Protein AF-A0AAQ4EGM7-F1 (afdb_monomer)

InterPro domains:
  IPR000157 Toll/interleukin-1 receptor homology (TIR) domain [PS50104] (236-299)
  IPR001611 Leucine-rich repeat [PF13855] (41-100)
  IPR032675 Leucine-rich repeat domain superfamily [G3DSA:3.80.10.10] (1-236)
  IPR035897 Toll/interleukin-1 receptor homology (TIR) domain superfamily [G3DSA:3.40.50.10140] (237-299)
  IPR035897 Toll/interleukin-1 receptor homology (TIR) domain superfamily [SSF52200] (229-299)

Solvent-accessible surface area (backbone atoms only — not comparable to full-atom values): 15197 Å² total; per-residue (Å²): 101,62,68,46,83,49,45,77,54,75,77,75,39,67,88,51,36,78,43,39,69,47,48,43,25,41,28,46,34,43,65,64,79,63,39,48,54,47,27,39,48,22,29,34,41,33,46,23,39,25,45,31,40,60,42,53,57,49,41,37,43,47,19,47,53,22,31,35,43,34,40,34,43,24,48,29,41,46,48,28,54,41,21,39,57,30,23,41,52,22,28,37,45,32,46,24,40,26,47,26,45,46,60,58,54,23,53,44,38,27,40,48,22,31,37,40,31,47,23,40,24,47,27,42,52,62,47,74,40,26,32,39,46,18,42,53,24,28,35,42,32,45,26,38,24,45,25,47,54,55,66,44,20,33,75,25,21,66,46,36,73,44,78,39,59,56,64,42,56,58,82,70,88,56,78,86,38,49,33,66,65,65,69,53,67,82,84,76,45,72,66,58,53,51,51,51,50,53,51,52,50,52,50,48,54,51,49,50,52,50,49,54,54,53,32,59,76,65,60,61,57,77,88,67,67,81,71,51,75,66,72,76,39,66,84,38,81,21,53,30,20,52,45,68,48,85,86,48,45,64,55,39,64,72,50,50,49,57,52,37,52,75,71,68,49,44,70,44,40,72,80,83,68,61,63,89,94,63,58,69,69,57,55,51,51,52,45,51,69,33,17,64,38,78,47,77,54,84,132

Secondary structure (DSSP, 8-state):
-TTS-----TTTTTT-TT-SEEE--SS-----TTTTTT-TT--EEE--SS---EE-TTTTTT-TT--EEE--SS---EE-TTTTTT-TT--EEE--SS--S--TTGGGG-TT--EEE--SS------TTTTTT-TT--EEE--SS--S--TTTTTT-TT--EEE-TTS------GGGS-HHHH------HHHHHHHHHHHHHHHHHHHHHHHHHHHHTTTTTTTTSS-HHHHSTT-SEEEEEEE-TTTHHHIIIIIHHHHHHTT--EEETTTS--TTS-HHHHHHHHHHTEEEEEEE--

Structure (mmCIF, N/CA/C/O backbone):
data_AF-A0AAQ4EGM7-F1
#
_entry.id   AF-A0AAQ4EGM7-F1
#
loop_
_atom_site.group_PDB
_atom_site.id
_atom_site.type_symbol
_atom_site.label_atom_id
_atom_site.label_alt_id
_atom_site.label_comp_id
_atom_site.label_asym_id
_atom_site.label_entity_id
_atom_site.label_seq_id
_atom_site.pdbx_PDB_ins_code
_atom_site.Cartn_x
_atom_site.Cartn_y
_atom_site.Cartn_z
_atom_site.occupancy
_atom_site.B_iso_or_equiv
_atom_site.auth_seq_id
_atom_site.auth_comp_id
_atom_site.auth_asym_id
_atom_site.auth_atom_id
_atom_site.pdbx_PDB_model_num
ATOM 1 N N . MET A 1 1 ? -9.861 -17.197 16.805 1.00 80.38 1 MET A N 1
ATOM 2 C CA . MET A 1 1 ? -11.334 -17.219 16.923 1.00 80.38 1 MET A CA 1
ATOM 3 C C . MET A 1 1 ? -11.971 -16.872 15.569 1.00 80.38 1 MET A C 1
ATOM 5 O O . MET A 1 1 ? -12.789 -15.965 15.479 1.00 80.38 1 MET A O 1
ATOM 9 N N . LYS A 1 2 ? -11.569 -17.555 14.488 1.00 82.00 2 LYS A N 1
ATOM 10 C CA . LYS A 1 2 ? -12.056 -17.275 13.126 1.00 82.00 2 LYS A CA 1
ATOM 11 C C . LYS A 1 2 ? -13.370 -18.025 12.891 1.00 82.00 2 LYS A C 1
ATOM 13 O O . LYS A 1 2 ? -13.432 -19.189 13.273 1.00 82.00 2 LYS A O 1
ATOM 18 N N . GLY A 1 3 ? -14.342 -17.411 12.218 1.00 76.69 3 GLY A N 1
ATOM 19 C CA . GLY A 1 3 ? -15.570 -18.104 11.808 1.00 76.69 3 GLY A CA 1
ATOM 20 C C . GLY A 1 3 ? -16.590 -18.299 12.930 1.00 76.69 3 GLY A C 1
ATOM 21 O O . GLY A 1 3 ? -17.317 -19.286 12.909 1.00 76.69 3 GLY A O 1
ATOM 22 N N . ASN A 1 4 ? -16.622 -17.398 13.916 1.00 81.50 4 ASN A N 1
ATOM 23 C CA . ASN A 1 4 ? -17.602 -17.435 15.004 1.00 81.50 4 ASN A CA 1
ATOM 24 C C . ASN A 1 4 ? -18.677 -16.344 14.797 1.00 81.50 4 ASN A C 1
ATOM 26 O O . ASN A 1 4 ? -18.693 -15.641 13.791 1.00 81.50 4 ASN A O 1
ATOM 30 N N . GLN A 1 5 ? -19.604 -16.195 15.745 1.00 86.19 5 GLN A N 1
ATOM 31 C CA . GLN A 1 5 ? -20.633 -15.142 15.724 1.00 86.19 5 GLN A CA 1
ATOM 32 C C . GLN A 1 5 ? -20.328 -14.011 16.719 1.00 86.19 5 GLN A C 1
ATOM 34 O O . GLN A 1 5 ? -21.244 -13.430 17.295 1.00 86.19 5 GLN A O 1
ATOM 39 N N . MET A 1 6 ? -19.046 -13.717 16.966 1.00 81.12 6 MET A N 1
ATOM 40 C CA . MET A 1 6 ? -18.665 -12.711 17.964 1.00 81.12 6 MET A CA 1
ATOM 41 C C . MET A 1 6 ? -19.068 -11.312 17.501 1.00 81.12 6 MET A C 1
ATOM 43 O O . MET A 1 6 ? -18.724 -10.918 1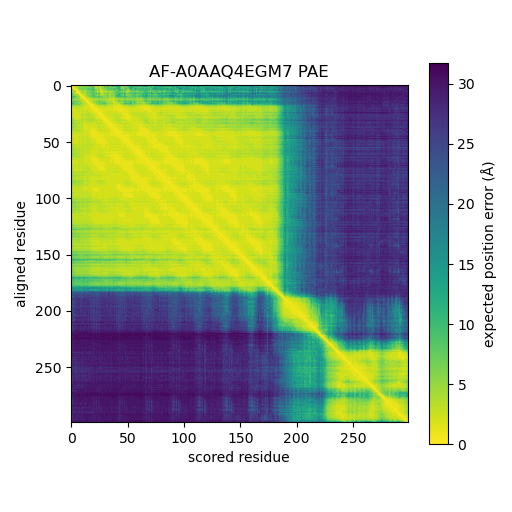6.387 1.00 81.12 6 MET A O 1
ATOM 47 N N . THR A 1 7 ? -19.769 -10.577 18.362 1.00 82.00 7 THR A N 1
ATOM 48 C CA . THR A 1 7 ? -20.232 -9.202 18.117 1.00 82.00 7 THR A CA 1
ATOM 49 C C . THR A 1 7 ? -19.441 -8.169 18.911 1.00 82.00 7 THR A C 1
ATOM 51 O O . THR A 1 7 ? -18.997 -7.178 18.341 1.00 82.00 7 THR A O 1
ATOM 54 N N . SER A 1 8 ? -19.211 -8.421 20.203 1.00 79.56 8 SER A N 1
ATOM 55 C CA . SER A 1 8 ? -18.395 -7.569 21.073 1.00 79.56 8 SER A CA 1
ATOM 56 C C . SER A 1 8 ? -17.100 -8.268 21.471 1.00 79.56 8 SER A C 1
ATOM 58 O O . SER A 1 8 ? -17.088 -9.470 21.745 1.00 79.56 8 SER A O 1
ATOM 60 N N . LEU A 1 9 ? -16.009 -7.502 21.485 1.00 82.25 9 LEU A N 1
ATOM 61 C CA . LEU A 1 9 ? -14.679 -7.953 21.894 1.00 82.25 9 LEU A CA 1
ATOM 62 C C . LEU A 1 9 ? -14.157 -7.235 23.147 1.00 82.25 9 LEU A C 1
ATOM 64 O O . LEU A 1 9 ? -13.038 -7.505 23.584 1.00 82.25 9 LEU A O 1
ATOM 68 N N . THR A 1 10 ? -14.947 -6.318 23.705 1.00 76.38 10 THR A N 1
ATOM 69 C CA . THR A 1 10 ? -14.562 -5.444 24.814 1.00 76.38 10 THR A CA 1
ATOM 70 C C . THR A 1 10 ? -14.089 -6.266 26.014 1.00 76.38 10 THR A C 1
ATOM 72 O O . THR A 1 10 ? -14.712 -7.262 26.376 1.00 76.38 10 THR A O 1
ATOM 75 N N . GLU A 1 11 ? -12.962 -5.868 26.611 1.00 76.94 11 GLU A N 1
ATOM 76 C CA . GLU A 1 11 ? -12.351 -6.475 27.809 1.00 76.94 11 GLU A CA 1
ATOM 77 C C . GLU A 1 11 ? -11.864 -7.933 27.698 1.00 76.94 11 GLU A C 1
ATOM 79 O O . GLU A 1 11 ? -11.185 -8.420 28.603 1.00 76.94 11 GLU A O 1
ATOM 84 N N . MET A 1 12 ? -12.104 -8.635 26.584 1.00 81.19 12 MET A N 1
ATOM 85 C CA . MET A 1 12 ? -11.695 -10.043 26.442 1.00 81.19 12 MET A CA 1
ATOM 86 C C . MET A 1 12 ? -10.178 -10.257 26.515 1.00 81.19 12 MET A C 1
ATOM 88 O O . MET A 1 12 ? -9.714 -11.356 26.820 1.00 81.19 12 MET A O 1
ATOM 92 N N . PHE A 1 13 ? -9.396 -9.224 26.201 1.00 87.00 13 PHE A N 1
ATOM 93 C CA . PHE A 1 13 ? -7.960 -9.346 25.974 1.00 87.00 13 PHE A CA 1
ATOM 94 C C . PHE A 1 13 ? -7.085 -8.778 27.099 1.00 87.00 13 PHE A C 1
ATOM 96 O O . PHE A 1 13 ? -5.858 -8.833 26.997 1.00 87.00 13 PHE A O 1
ATOM 103 N N . ARG A 1 14 ? -7.691 -8.308 28.200 1.00 84.06 14 ARG A N 1
ATOM 104 C CA . ARG A 1 14 ? -6.991 -7.638 29.312 1.00 84.06 14 ARG A CA 1
ATOM 105 C C . ARG A 1 14 ? -5.847 -8.468 29.913 1.00 84.06 14 ARG A C 1
ATOM 107 O O . ARG A 1 14 ? -4.810 -7.918 30.266 1.00 84.06 14 ARG A O 1
ATOM 114 N N . ASN A 1 15 ? -5.999 -9.794 29.968 1.00 83.81 15 ASN A N 1
ATOM 115 C CA . ASN A 1 15 ? -5.054 -10.692 30.649 1.00 83.81 15 ASN A CA 1
ATOM 116 C C . ASN A 1 15 ? -4.168 -11.528 29.706 1.00 83.81 15 ASN A C 1
ATOM 118 O O . ASN A 1 15 ? -3.491 -12.448 30.159 1.00 83.81 15 ASN A O 1
ATOM 122 N N . ILE A 1 16 ? -4.156 -11.243 28.399 1.00 86.19 16 ILE A N 1
ATOM 123 C CA . ILE A 1 16 ? -3.434 -12.052 27.395 1.00 86.19 16 ILE A CA 1
ATOM 124 C C . ILE A 1 16 ? -2.439 -11.225 26.570 1.00 86.19 16 ILE A C 1
ATOM 126 O O . ILE A 1 16 ? -2.325 -11.365 25.354 1.00 86.19 16 ILE A O 1
ATOM 130 N N . ALA A 1 17 ? -1.654 -10.399 27.263 1.00 86.06 17 ALA A N 1
ATOM 131 C CA . ALA A 1 17 ? -0.701 -9.452 26.674 1.00 86.06 17 ALA A CA 1
ATOM 132 C C . ALA A 1 17 ? 0.402 -10.079 25.791 1.00 86.06 17 ALA A C 1
ATOM 134 O O . ALA A 1 17 ? 1.035 -9.376 25.007 1.00 86.06 17 ALA A O 1
ATOM 135 N N . GLN A 1 18 ? 0.640 -11.392 25.902 1.00 91.50 18 GLN A N 1
ATOM 136 C CA . GLN A 1 18 ? 1.702 -12.111 25.181 1.00 91.50 18 GLN A CA 1
ATOM 137 C C . GLN A 1 18 ? 1.287 -12.607 23.785 1.00 91.50 18 GLN A C 1
ATOM 139 O O . GLN A 1 18 ? 2.099 -13.203 23.072 1.00 91.50 18 GLN A O 1
ATOM 144 N N . ILE A 1 19 ? 0.026 -12.411 23.383 1.00 94.50 19 ILE A N 1
ATOM 145 C CA . ILE A 1 19 ? -0.445 -12.863 22.072 1.00 94.50 19 ILE A CA 1
ATOM 146 C C . ILE A 1 19 ? 0.263 -12.093 20.959 1.00 94.50 19 ILE A C 1
ATOM 148 O O . ILE A 1 19 ? 0.190 -10.871 20.882 1.00 94.50 19 ILE A O 1
ATOM 152 N N . LYS A 1 20 ? 0.882 -12.848 20.047 1.00 97.00 20 LYS A N 1
ATOM 153 C CA . LYS A 1 20 ? 1.560 -12.315 18.857 1.00 97.00 20 LYS A CA 1
ATOM 154 C C . LYS A 1 20 ? 0.689 -12.330 17.609 1.00 97.00 20 LYS A C 1
ATOM 156 O O . LYS A 1 20 ? 0.872 -11.495 16.730 1.00 97.00 20 LYS A O 1
ATOM 161 N N . GLU A 1 21 ? -0.262 -13.253 17.517 1.00 97.56 21 GLU A N 1
ATOM 162 C CA . GLU A 1 21 ? -1.183 -13.334 16.385 1.00 97.56 21 GLU A CA 1
ATOM 163 C C . GLU A 1 21 ? -2.621 -13.497 16.865 1.00 97.56 21 GLU A C 1
ATOM 165 O O . GLU A 1 21 ? -2.940 -14.445 17.584 1.00 97.56 21 GLU A O 1
ATOM 170 N N . LEU A 1 22 ? -3.505 -12.613 16.408 1.00 95.81 22 LEU A N 1
ATOM 171 C CA . LEU A 1 22 ? -4.924 -12.649 16.724 1.00 95.81 22 LEU A CA 1
ATOM 172 C C . LEU A 1 22 ? -5.754 -12.719 15.439 1.00 95.81 22 LEU A C 1
ATOM 174 O O . LEU A 1 22 ? -5.759 -11.806 14.613 1.00 95.81 22 LEU A O 1
ATOM 178 N N . LYS A 1 23 ? -6.463 -13.839 15.272 1.00 95.94 23 LYS A N 1
ATOM 179 C CA . LYS A 1 23 ? -7.314 -14.120 14.107 1.00 95.94 23 LYS A CA 1
ATOM 180 C C . LYS A 1 23 ? -8.785 -14.049 14.507 1.00 95.94 23 LYS A C 1
ATOM 182 O O . LYS A 1 23 ? -9.282 -14.961 15.181 1.00 95.94 23 LYS A O 1
ATOM 187 N N . LEU A 1 24 ? -9.458 -12.988 14.070 1.00 95.19 24 LEU A N 1
ATOM 188 C CA . LEU A 1 24 ? -10.865 -12.657 14.338 1.00 95.19 24 LEU A CA 1
ATOM 189 C C . LEU A 1 24 ? -11.699 -12.576 13.052 1.00 95.19 24 LEU A C 1
ATOM 191 O O . LEU A 1 24 ? -12.828 -12.091 13.067 1.00 95.19 24 LEU A O 1
ATOM 195 N N . SER A 1 25 ? -11.161 -13.050 11.929 1.00 96.00 25 SER A N 1
ATOM 196 C CA . SER A 1 25 ? -11.855 -12.975 10.645 1.00 96.00 25 SER A CA 1
ATOM 197 C C . SER A 1 25 ? -13.158 -13.777 10.621 1.00 96.00 25 SER A C 1
ATOM 199 O O . SER A 1 25 ? -13.273 -14.783 11.328 1.00 96.00 25 SER A O 1
ATOM 201 N N . SER A 1 26 ? -14.099 -13.372 9.769 1.00 96.06 26 SER A N 1
ATOM 202 C CA . SER A 1 26 ? -15.392 -14.045 9.594 1.00 96.06 26 SER A CA 1
ATOM 203 C C . SER A 1 26 ? -16.186 -14.097 10.907 1.00 96.06 26 SER A C 1
ATOM 205 O O . SER A 1 26 ? -16.542 -15.172 11.383 1.00 96.06 26 SER A O 1
ATOM 207 N N . ASN A 1 27 ? -16.385 -12.934 11.527 1.00 94.38 27 ASN A N 1
ATOM 208 C CA . ASN A 1 27 ? -17.214 -12.746 12.721 1.00 94.38 27 ASN A CA 1
ATOM 209 C C . ASN A 1 27 ? -18.263 -11.650 12.454 1.00 94.38 27 ASN A C 1
ATOM 211 O O . ASN A 1 27 ? -18.558 -11.328 11.305 1.00 94.38 27 ASN A O 1
ATOM 215 N N . ARG A 1 28 ? -18.878 -11.102 13.506 1.00 95.19 28 ARG A N 1
ATOM 216 C CA . ARG A 1 28 ? -19.861 -10.013 13.432 1.00 95.19 28 ARG A CA 1
ATOM 217 C C . ARG A 1 28 ? -19.404 -8.796 14.239 1.00 95.19 28 ARG A C 1
ATOM 219 O O . ARG A 1 28 ? -20.232 -8.094 14.810 1.00 95.19 28 ARG A O 1
ATOM 226 N N . VAL A 1 29 ? -18.092 -8.577 14.318 1.00 94.75 29 VAL A N 1
ATOM 227 C CA . VAL A 1 29 ? -17.502 -7.472 15.082 1.00 94.75 29 VAL A CA 1
ATOM 228 C C . VAL A 1 29 ? -17.875 -6.161 14.404 1.00 94.75 29 VAL A C 1
ATOM 230 O O . VAL A 1 29 ? -17.554 -5.971 13.232 1.00 94.75 29 VAL A O 1
ATOM 233 N N . THR A 1 30 ? -18.549 -5.276 15.132 1.00 93.44 30 THR A N 1
ATOM 234 C CA . THR A 1 30 ? -18.965 -3.950 14.642 1.00 93.44 30 THR A CA 1
ATOM 235 C C . THR A 1 30 ? -18.068 -2.832 15.157 1.00 93.44 30 THR A C 1
ATOM 237 O O . THR A 1 30 ? -17.831 -1.862 14.445 1.00 93.44 30 THR A O 1
ATOM 240 N N . ASP A 1 31 ? -17.549 -2.981 16.375 1.00 91.00 31 ASP A N 1
ATOM 241 C CA . ASP A 1 31 ? -16.703 -1.995 17.041 1.00 91.00 31 ASP A CA 1
ATOM 242 C C . ASP A 1 31 ? -15.418 -2.660 17.543 1.00 91.00 31 ASP A C 1
ATOM 244 O O . ASP A 1 31 ? -15.437 -3.737 18.146 1.00 91.00 31 ASP A O 1
ATOM 248 N N . ASN A 1 32 ? -14.290 -2.025 17.247 1.00 91.31 32 ASN A N 1
ATOM 249 C CA . ASN A 1 32 ? -12.961 -2.449 17.662 1.00 91.31 32 ASN A CA 1
ATOM 250 C C . ASN A 1 32 ? -12.238 -1.394 18.517 1.00 91.31 32 ASN A C 1
ATOM 252 O O . ASN A 1 32 ? -11.044 -1.554 18.779 1.00 91.31 32 ASN A O 1
ATOM 256 N N . THR A 1 33 ? -12.956 -0.355 18.950 1.00 92.75 33 THR A N 1
ATOM 257 C CA . THR A 1 33 ? -12.431 0.765 19.733 1.00 92.75 33 THR A CA 1
ATOM 258 C C . THR A 1 33 ? -11.852 0.271 21.053 1.00 92.75 33 THR A C 1
ATOM 260 O O . THR A 1 33 ? -12.546 -0.364 21.846 1.00 92.75 33 THR A O 1
ATOM 263 N N . GLY A 1 34 ? -10.561 0.524 21.281 1.00 90.06 34 GLY A N 1
ATOM 264 C CA . GLY A 1 34 ? -9.866 0.174 22.531 1.00 90.06 34 GLY A CA 1
ATOM 265 C C . GLY A 1 34 ? -9.711 -1.331 22.796 1.00 90.06 34 GLY A C 1
ATOM 266 O O . GLY A 1 34 ? -9.088 -1.729 23.773 1.00 90.06 34 GLY A O 1
ATOM 267 N N . VAL A 1 35 ? -10.216 -2.199 21.914 1.00 91.31 35 VAL A N 1
ATOM 268 C CA . VAL A 1 35 ? -10.244 -3.655 22.131 1.00 91.31 35 VAL A CA 1
ATOM 269 C C . VAL A 1 35 ? -8.837 -4.245 22.277 1.00 91.31 35 VAL A C 1
ATOM 271 O O . VAL A 1 35 ? -8.639 -5.216 23.006 1.00 91.31 35 VAL A O 1
ATOM 274 N N . PHE A 1 36 ? -7.849 -3.677 21.585 1.00 93.44 36 PHE A N 1
ATOM 275 C CA . PHE A 1 36 ? -6.503 -4.248 21.481 1.00 93.44 36 PHE A CA 1
ATOM 276 C C . PHE A 1 36 ? -5.449 -3.535 22.337 1.00 93.44 36 PHE A C 1
ATOM 278 O O . PHE A 1 36 ? -4.269 -3.866 22.214 1.00 93.44 36 PHE A O 1
ATOM 285 N N . GLU A 1 37 ? -5.840 -2.609 23.221 1.00 93.56 37 GLU A N 1
ATOM 286 C CA . GLU A 1 37 ? -4.907 -1.772 23.999 1.00 93.56 37 GLU A CA 1
ATOM 287 C C . GLU A 1 37 ? -3.943 -2.583 24.888 1.00 93.56 37 GLU A C 1
ATOM 289 O O . GLU A 1 37 ? -2.788 -2.211 25.091 1.00 93.56 37 GLU A O 1
ATOM 294 N N . TYR A 1 38 ? -4.380 -3.752 25.362 1.00 93.00 38 TYR A N 1
ATOM 295 C CA . TYR A 1 38 ? -3.573 -4.631 26.213 1.00 93.00 38 TYR A CA 1
ATOM 296 C C . TYR A 1 38 ? -2.630 -5.559 25.427 1.00 93.00 38 TYR A C 1
ATOM 298 O O . TYR A 1 38 ? -1.746 -6.189 26.012 1.00 93.00 38 TYR A O 1
ATOM 306 N N . LEU A 1 39 ? -2.782 -5.664 24.102 1.00 94.88 39 LEU A N 1
ATOM 307 C CA . LEU A 1 39 ? -2.049 -6.617 23.261 1.00 94.88 39 LEU A CA 1
ATOM 308 C C . LEU A 1 39 ? -0.745 -6.018 22.711 1.00 94.88 39 LEU A C 1
ATOM 310 O O . LEU A 1 39 ? -0.566 -5.865 21.501 1.00 94.88 39 LEU A O 1
ATOM 314 N N . LYS A 1 40 ? 0.187 -5.674 23.603 1.00 94.69 40 LYS A N 1
ATOM 315 C CA . LYS A 1 40 ? 1.428 -4.958 23.244 1.00 94.69 40 LYS A CA 1
ATOM 316 C C . LYS A 1 40 ? 2.389 -5.776 22.374 1.00 94.69 40 LYS A C 1
ATOM 318 O O . LYS A 1 40 ? 3.056 -5.216 21.513 1.00 94.69 40 LYS A O 1
ATOM 323 N N . ALA A 1 41 ? 2.407 -7.101 22.546 1.00 96.50 41 ALA A N 1
ATOM 324 C CA . ALA A 1 41 ? 3.238 -8.019 21.759 1.00 96.50 41 ALA A CA 1
ATOM 325 C C . ALA A 1 41 ? 2.599 -8.443 20.418 1.00 96.50 41 ALA A C 1
ATOM 327 O O . ALA A 1 41 ? 3.098 -9.353 19.748 1.00 96.50 41 ALA A O 1
ATOM 328 N N . LEU A 1 42 ? 1.462 -7.846 20.034 1.00 97.81 42 LEU A N 1
ATOM 329 C CA . LEU A 1 42 ? 0.715 -8.254 18.849 1.00 97.81 42 LEU A CA 1
ATOM 330 C C . LEU A 1 42 ? 1.473 -7.883 17.576 1.00 97.81 42 LEU A C 1
ATOM 332 O O . LEU A 1 42 ? 1.744 -6.718 17.317 1.00 97.81 42 LEU A O 1
ATOM 336 N N . ARG A 1 43 ? 1.758 -8.887 16.747 1.00 98.50 43 ARG A N 1
ATOM 337 C CA . ARG A 1 43 ? 2.463 -8.756 15.465 1.00 98.50 43 ARG A CA 1
ATOM 338 C C . ARG A 1 43 ? 1.541 -8.914 14.263 1.00 98.50 43 ARG A C 1
ATOM 340 O O . ARG A 1 43 ? 1.830 -8.363 13.204 1.00 98.50 43 ARG A O 1
ATOM 347 N N . LYS A 1 44 ? 0.433 -9.644 14.407 1.00 98.62 44 LYS A N 1
ATOM 348 C CA . LYS A 1 44 ? -0.541 -9.864 13.334 1.00 98.62 44 LYS A CA 1
ATOM 349 C C . LYS A 1 44 ? -1.968 -9.825 13.852 1.00 98.62 44 LYS A C 1
ATOM 351 O O . LYS A 1 44 ? -2.314 -10.576 14.764 1.00 98.62 44 LYS A O 1
ATOM 356 N N . LEU A 1 45 ? -2.805 -9.021 13.205 1.00 98.12 45 LEU A N 1
ATOM 357 C CA . LEU A 1 45 ? -4.226 -8.898 13.510 1.00 98.12 45 LEU A CA 1
ATOM 358 C C . LEU A 1 45 ? -5.063 -9.051 12.240 1.00 98.12 45 LEU A C 1
ATOM 360 O O . LEU A 1 45 ? -4.885 -8.314 11.269 1.00 98.12 45 LEU A O 1
ATOM 364 N N . THR A 1 46 ? -6.002 -9.999 12.251 1.00 97.94 46 THR A N 1
ATOM 365 C CA . THR A 1 46 ? -6.947 -10.184 11.142 1.00 97.94 46 THR A CA 1
ATOM 366 C C . THR A 1 46 ? -8.385 -9.993 11.609 1.00 97.94 46 THR A C 1
ATOM 368 O O . THR A 1 46 ? -8.906 -10.773 12.402 1.00 97.94 46 THR A O 1
ATOM 371 N N . LEU A 1 47 ? -9.033 -8.967 11.068 1.00 96.94 47 LEU A N 1
ATOM 372 C CA . LEU A 1 47 ? -10.434 -8.592 11.271 1.00 96.94 47 LEU A CA 1
ATOM 373 C C . LEU A 1 47 ? -11.235 -8.660 9.963 1.00 96.94 47 LEU A C 1
ATOM 375 O O . LEU A 1 47 ? -12.349 -8.157 9.897 1.00 96.94 47 LEU A O 1
ATOM 379 N N . SER A 1 48 ? -10.697 -9.294 8.917 1.00 98.19 48 SER A N 1
ATOM 380 C CA . SER A 1 48 ? -11.393 -9.452 7.633 1.00 98.19 48 SER A CA 1
ATOM 381 C C . SER A 1 48 ? -12.764 -10.124 7.762 1.00 98.19 48 SER A C 1
ATOM 383 O O . SER A 1 48 ? -12.930 -10.989 8.620 1.00 98.19 48 SER A O 1
ATOM 385 N N . ASP A 1 49 ? -13.705 -9.787 6.886 1.00 97.88 49 ASP A N 1
ATOM 386 C CA . ASP A 1 49 ? -15.064 -10.335 6.853 1.00 97.88 49 ASP A CA 1
ATOM 387 C C . ASP A 1 49 ? -15.780 -10.142 8.206 1.00 97.88 49 ASP A C 1
ATOM 389 O O . ASP A 1 49 ? -16.182 -11.098 8.870 1.00 97.88 49 ASP A O 1
ATOM 393 N N . ASN A 1 50 ? -15.850 -8.889 8.652 1.00 97.62 50 ASN A N 1
ATOM 394 C CA . ASN A 1 50 ? -16.590 -8.440 9.834 1.00 97.62 50 ASN A CA 1
ATOM 395 C C . ASN A 1 50 ? -17.493 -7.256 9.441 1.00 97.62 50 ASN A C 1
ATOM 397 O O . ASN A 1 50 ? -17.727 -7.010 8.260 1.00 97.62 50 ASN A O 1
ATOM 401 N N . LEU A 1 51 ? -18.035 -6.538 10.423 1.00 97.56 51 LEU A N 1
ATOM 402 C CA . LEU A 1 51 ? -18.975 -5.436 10.225 1.00 97.56 51 LEU A CA 1
ATOM 403 C C . LEU A 1 51 ? -18.411 -4.104 10.741 1.00 97.56 51 LEU A C 1
ATOM 405 O O . LEU A 1 51 ? -19.180 -3.209 11.084 1.00 97.56 51 LEU A O 1
ATOM 409 N N . VAL A 1 52 ? -17.082 -3.969 10.818 1.00 97.44 52 VAL A N 1
ATOM 410 C CA . VAL A 1 52 ? -16.427 -2.761 11.340 1.00 97.44 52 VAL A CA 1
ATOM 411 C C . VAL A 1 52 ? -16.728 -1.585 10.418 1.00 97.44 52 VAL A C 1
ATOM 413 O O . VAL A 1 52 ? -16.476 -1.670 9.217 1.00 97.44 52 VAL A O 1
ATOM 416 N N . SER A 1 53 ? -17.261 -0.496 10.973 1.00 97.31 53 SER A N 1
ATOM 417 C CA . SER A 1 53 ? -17.699 0.681 10.206 1.00 97.31 53 SER A CA 1
ATOM 418 C C . SER A 1 53 ? -16.710 1.846 10.202 1.00 97.31 53 SER A C 1
ATOM 420 O O . SER A 1 53 ? -16.772 2.711 9.328 1.00 97.31 53 SER A O 1
ATOM 422 N N . TYR A 1 54 ? -15.786 1.891 11.157 1.00 97.19 54 TYR A N 1
ATOM 423 C CA . TYR A 1 54 ? -14.770 2.936 11.249 1.00 97.19 54 TYR A CA 1
ATOM 424 C C . TYR A 1 54 ? -13.526 2.433 11.988 1.00 97.19 54 TYR A C 1
ATOM 426 O O . TYR A 1 54 ? -13.570 1.417 12.679 1.00 97.19 54 TYR A O 1
ATOM 434 N N . VAL A 1 55 ? -12.416 3.157 11.846 1.00 97.75 55 VAL A N 1
ATOM 435 C CA . VAL A 1 55 ? -11.210 2.974 12.664 1.00 97.75 55 VAL A CA 1
ATOM 436 C C . VAL A 1 55 ? -10.894 4.315 13.328 1.00 97.75 55 VAL A C 1
ATOM 438 O O . VAL A 1 55 ? -10.498 5.238 12.614 1.00 97.75 55 VAL A O 1
ATOM 441 N N . PRO A 1 56 ? -11.102 4.467 14.648 1.00 97.19 56 PRO A N 1
ATOM 442 C CA . PRO A 1 56 ? -10.919 5.751 15.316 1.00 97.19 56 PRO A CA 1
ATOM 443 C C . PRO A 1 56 ? -9.440 6.129 15.449 1.00 97.19 56 PRO A C 1
ATOM 445 O O . PRO A 1 56 ? -8.546 5.309 15.230 1.00 97.19 56 PRO A O 1
ATOM 448 N N . ASP A 1 57 ? -9.184 7.387 15.811 1.00 97.75 57 ASP A N 1
ATOM 449 C CA . ASP A 1 57 ? -7.842 7.834 16.187 1.00 97.75 57 ASP A CA 1
ATOM 450 C C . ASP A 1 57 ? -7.292 6.986 17.345 1.00 97.75 57 ASP A C 1
ATOM 452 O O . ASP A 1 57 ? -8.043 6.512 18.196 1.00 97.75 57 ASP A O 1
ATOM 456 N N . ASP A 1 58 ? -5.976 6.759 17.336 1.00 96.56 58 ASP A N 1
ATOM 457 C CA . ASP A 1 58 ? -5.237 6.044 18.383 1.00 96.56 58 ASP A CA 1
ATOM 458 C C . ASP A 1 58 ? -5.680 4.584 18.642 1.00 96.56 58 ASP A C 1
ATOM 460 O O . ASP A 1 58 ? -5.203 3.948 19.582 1.00 96.56 58 ASP A O 1
ATOM 464 N N . ASN A 1 59 ? -6.504 3.993 17.763 1.00 95.75 59 ASN A N 1
ATOM 465 C CA . ASN A 1 59 ? -7.072 2.650 17.949 1.00 95.75 59 ASN A CA 1
ATOM 466 C C . ASN A 1 59 ? -6.034 1.528 18.136 1.00 95.75 59 ASN A C 1
ATOM 468 O O . ASN A 1 59 ? -6.333 0.489 18.721 1.00 95.75 59 ASN A O 1
ATOM 472 N N . PHE A 1 60 ? -4.819 1.731 17.622 1.00 97.00 60 PHE A N 1
ATOM 473 C CA . PHE A 1 60 ? -3.701 0.791 17.734 1.00 97.00 60 PHE A CA 1
ATOM 474 C C . PHE A 1 60 ? -2.480 1.401 18.429 1.00 97.00 60 PHE A C 1
ATOM 476 O O . PHE A 1 60 ? -1.353 0.970 18.183 1.00 97.00 60 PHE A O 1
ATOM 483 N N . ASN A 1 61 ? -2.669 2.433 19.259 1.00 96.62 61 ASN A N 1
ATOM 484 C CA . ASN A 1 61 ? -1.559 3.195 19.833 1.00 96.62 61 ASN A CA 1
ATOM 485 C C . ASN A 1 61 ? -0.573 2.323 20.636 1.00 96.62 61 ASN A C 1
ATOM 487 O O . ASN A 1 61 ? 0.637 2.520 20.562 1.00 96.62 61 ASN A O 1
ATOM 491 N N . GLU A 1 62 ? -1.087 1.313 21.340 1.00 96.19 62 GLU A N 1
ATOM 492 C CA . GLU A 1 62 ? -0.289 0.415 22.182 1.00 96.19 62 GLU A CA 1
ATOM 493 C C . GLU A 1 62 ? 0.291 -0.797 21.428 1.00 96.19 62 GLU A C 1
ATOM 495 O O . GLU A 1 62 ? 1.155 -1.498 21.957 1.00 96.19 62 GLU A O 1
ATOM 500 N N . ASN A 1 63 ? -0.146 -1.069 20.192 1.00 97.12 63 ASN A N 1
ATOM 501 C CA . ASN A 1 63 ? 0.264 -2.253 19.422 1.00 97.12 63 ASN A CA 1
ATOM 502 C C . ASN A 1 63 ? 1.562 -2.002 18.633 1.00 97.12 63 ASN A C 1
ATOM 504 O O . ASN A 1 63 ? 1.631 -2.221 17.426 1.00 97.12 63 ASN A O 1
ATOM 508 N N . THR A 1 64 ? 2.607 -1.527 19.307 1.00 96.81 64 THR A N 1
ATOM 509 C CA . THR A 1 64 ? 3.836 -1.011 18.672 1.00 96.81 64 THR A CA 1
ATOM 510 C C . THR A 1 64 ? 4.657 -2.064 17.913 1.00 96.81 64 THR A C 1
ATOM 512 O O . THR A 1 64 ? 5.486 -1.707 17.073 1.00 96.81 64 THR A O 1
ATOM 515 N N . GLU A 1 65 ? 4.408 -3.358 18.135 1.00 98.19 65 GLU A N 1
ATOM 516 C CA . GLU A 1 65 ? 5.036 -4.474 17.409 1.00 98.19 65 GLU A CA 1
ATOM 517 C C . GLU A 1 65 ? 4.244 -4.957 16.177 1.00 98.19 65 GLU A C 1
ATOM 519 O O . GLU A 1 65 ? 4.665 -5.909 15.507 1.00 98.19 65 GLU A O 1
ATOM 524 N N . LEU A 1 66 ? 3.107 -4.327 15.858 1.00 98.56 66 LEU A N 1
ATOM 525 C CA . LEU A 1 66 ? 2.199 -4.801 14.815 1.00 98.56 66 LEU A CA 1
ATOM 526 C C . LEU A 1 66 ? 2.826 -4.695 13.420 1.00 98.56 66 LEU A C 1
ATOM 528 O O . LEU A 1 66 ? 3.186 -3.620 12.955 1.00 98.56 66 LEU A O 1
ATOM 532 N N . LEU A 1 67 ? 2.910 -5.826 12.716 1.00 98.81 67 LEU A N 1
ATOM 533 C CA . LEU A 1 67 ? 3.498 -5.935 11.377 1.00 98.81 67 LEU A CA 1
ATOM 534 C C . LEU A 1 67 ? 2.441 -6.090 10.279 1.00 98.81 67 LEU A C 1
ATOM 536 O O . LEU A 1 67 ? 2.644 -5.600 9.168 1.00 98.81 67 LEU A O 1
ATOM 540 N N . GLU A 1 68 ? 1.335 -6.770 10.576 1.00 98.88 68 GLU A N 1
ATOM 541 C CA . GLU A 1 68 ? 0.291 -7.118 9.608 1.00 98.88 68 GLU A CA 1
ATOM 542 C C . GLU A 1 68 ? -1.101 -6.814 10.174 1.00 98.88 68 GLU A C 1
ATOM 544 O O . GLU A 1 68 ? -1.465 -7.317 11.242 1.00 98.88 68 GLU A O 1
ATOM 549 N N . LEU A 1 69 ? -1.890 -6.022 9.441 1.00 98.75 69 LEU A N 1
ATOM 550 C CA . LEU A 1 69 ? -3.229 -5.594 9.851 1.00 98.75 69 LEU A CA 1
ATOM 551 C C . LEU A 1 69 ? -4.227 -5.713 8.697 1.00 98.75 69 LEU A C 1
ATOM 553 O O . LEU A 1 69 ? -4.129 -5.001 7.695 1.00 98.75 69 LEU A O 1
ATOM 557 N N . TYR A 1 70 ? -5.201 -6.614 8.841 1.00 98.75 70 TYR A N 1
ATOM 558 C CA . TYR A 1 70 ? -6.146 -6.950 7.772 1.00 98.75 70 TYR A CA 1
ATOM 559 C C . TYR A 1 70 ? -7.597 -6.660 8.158 1.00 98.75 70 TYR A C 1
ATOM 561 O O . TYR A 1 70 ? -8.124 -7.246 9.100 1.00 98.75 70 TYR A O 1
ATOM 569 N N . PHE A 1 71 ? -8.251 -5.829 7.352 1.00 98.50 71 PHE A N 1
ATOM 570 C CA . PHE A 1 71 ? -9.639 -5.370 7.459 1.00 98.50 71 PHE A CA 1
ATOM 571 C C . PHE A 1 71 ? -10.456 -5.663 6.192 1.00 98.50 71 PHE A C 1
ATOM 573 O O . PHE A 1 71 ? -11.460 -5.011 5.916 1.00 98.50 71 PHE A O 1
ATOM 580 N N . ILE A 1 72 ? -10.025 -6.637 5.390 1.00 98.69 72 ILE A N 1
ATOM 581 C CA . ILE A 1 72 ? -10.622 -6.919 4.078 1.00 98.69 72 ILE A CA 1
ATOM 582 C C . ILE A 1 72 ? -12.102 -7.285 4.235 1.00 98.69 72 ILE A C 1
ATOM 584 O O . ILE A 1 72 ? -12.402 -8.133 5.066 1.00 98.69 72 ILE A O 1
ATOM 588 N N . GLY A 1 73 ? -13.008 -6.718 3.438 1.00 98.12 73 GLY A N 1
ATOM 589 C CA . GLY A 1 73 ? -14.425 -7.104 3.488 1.00 98.12 73 GLY A CA 1
ATOM 590 C C . GLY A 1 73 ? -15.114 -6.666 4.782 1.00 98.12 73 GLY A C 1
ATOM 591 O O . GLY A 1 73 ? -15.733 -7.485 5.452 1.00 98.12 73 GLY A O 1
ATOM 592 N N . ASN A 1 74 ? -14.944 -5.404 5.168 1.00 98.62 74 ASN A N 1
ATOM 593 C CA . ASN A 1 74 ? -15.682 -4.773 6.266 1.00 98.62 74 ASN A CA 1
ATOM 594 C C . ASN A 1 74 ? -16.550 -3.630 5.710 1.00 98.62 74 ASN A C 1
ATOM 596 O O . ASN A 1 74 ? -16.650 -3.450 4.497 1.00 98.62 74 ASN A O 1
ATOM 600 N N . ASN A 1 75 ? -17.160 -2.847 6.600 1.00 98.31 75 ASN A N 1
ATOM 601 C CA . ASN A 1 75 ? -18.003 -1.710 6.245 1.00 98.31 75 ASN A CA 1
ATOM 602 C C . ASN A 1 75 ? -17.312 -0.363 6.521 1.00 98.31 75 ASN A C 1
ATOM 604 O O . ASN A 1 75 ? -17.990 0.619 6.818 1.00 98.31 75 ASN A O 1
ATOM 608 N N . ILE A 1 76 ? -15.975 -0.307 6.491 1.00 98.62 76 ILE A N 1
ATOM 609 C CA . ILE A 1 76 ? -15.227 0.859 6.973 1.00 98.62 76 ILE A CA 1
ATOM 610 C C . ILE A 1 76 ? -15.460 2.041 6.034 1.00 98.62 76 ILE A C 1
ATOM 612 O O . ILE A 1 76 ? -15.046 2.002 4.879 1.00 98.62 76 ILE A O 1
ATOM 616 N N . GLN A 1 77 ? -16.083 3.096 6.552 1.00 98.00 77 GLN A N 1
ATOM 617 C CA . GLN A 1 77 ? -16.340 4.346 5.830 1.00 98.00 77 GLN A CA 1
ATOM 618 C C . GLN A 1 77 ? -15.309 5.426 6.161 1.00 98.00 77 GLN A C 1
ATOM 620 O O . GLN A 1 77 ? -15.004 6.285 5.333 1.00 98.00 77 GLN A O 1
ATOM 625 N N . TRP A 1 78 ? -14.750 5.372 7.372 1.00 97.38 78 TRP A N 1
ATOM 626 C CA . TRP A 1 78 ? -13.844 6.391 7.884 1.00 97.38 78 TRP A CA 1
ATOM 627 C C . TRP A 1 78 ? -12.669 5.790 8.652 1.00 97.38 78 TRP A C 1
ATOM 629 O O . TRP A 1 78 ? -12.823 4.858 9.446 1.00 97.38 78 TRP A O 1
ATOM 639 N N . VAL A 1 79 ? -11.492 6.368 8.426 1.00 98.00 79 VAL A N 1
ATOM 640 C CA . VAL A 1 79 ? -10.272 6.104 9.186 1.00 98.00 79 VAL A CA 1
ATOM 641 C C . VAL A 1 79 ? -9.798 7.424 9.778 1.00 98.00 79 VAL A C 1
ATOM 643 O O . VAL A 1 79 ? -9.636 8.424 9.072 1.00 98.00 79 VAL A O 1
ATOM 646 N N . GLY A 1 80 ? -9.579 7.418 11.086 1.00 97.81 80 GLY A N 1
ATOM 647 C CA . GLY A 1 80 ? -9.008 8.532 11.816 1.00 97.81 80 GLY A CA 1
ATOM 648 C C . GLY A 1 80 ? -7.623 8.909 11.300 1.00 97.81 80 GLY A C 1
ATOM 649 O O . GLY A 1 80 ? -6.811 8.057 10.931 1.00 97.81 80 GLY A O 1
ATOM 650 N N . ARG A 1 81 ? -7.325 10.208 11.291 1.00 97.50 81 ARG A N 1
ATOM 651 C CA . ARG A 1 81 ? -6.037 10.739 10.824 1.00 97.50 81 ARG A CA 1
ATOM 652 C C . ARG A 1 81 ? -4.857 10.205 11.643 1.00 97.50 81 ARG A C 1
ATOM 654 O O . ARG A 1 81 ? -3.745 10.101 11.127 1.00 97.50 81 ARG A O 1
ATOM 661 N N . ASN A 1 82 ? -5.092 9.859 12.907 1.00 98.00 82 ASN A N 1
ATOM 662 C CA . ASN A 1 82 ? -4.109 9.289 13.827 1.00 98.00 82 ASN A CA 1
ATOM 663 C C . ASN A 1 82 ? -4.391 7.821 14.167 1.00 98.00 82 ASN A C 1
ATOM 665 O O . ASN A 1 82 ? -3.733 7.271 15.047 1.00 98.00 82 ASN A O 1
ATOM 669 N N . ALA A 1 83 ? -5.303 7.153 13.453 1.00 98.00 83 ALA A N 1
ATOM 670 C CA . ALA A 1 83 ? -5.658 5.751 13.696 1.00 98.00 83 ALA A CA 1
ATOM 671 C C . ALA A 1 83 ? -4.441 4.812 13.751 1.00 98.00 83 ALA A C 1
ATOM 673 O O . ALA A 1 83 ? -4.413 3.849 14.516 1.00 98.00 83 ALA A O 1
ATOM 674 N N . PHE A 1 84 ? -3.410 5.115 12.955 1.00 98.00 84 PHE A N 1
ATOM 675 C CA . PHE A 1 84 ? -2.204 4.301 12.823 1.00 98.00 84 PHE A CA 1
ATOM 676 C C . PHE A 1 84 ? -0.948 4.909 13.463 1.00 98.00 84 PHE A C 1
ATOM 678 O O . PHE A 1 84 ? 0.161 4.452 13.189 1.00 98.00 84 PHE A O 1
ATOM 685 N N . ARG A 1 85 ? -1.085 5.937 14.310 1.00 97.31 85 ARG A N 1
ATOM 686 C CA . ARG A 1 85 ? 0.060 6.673 14.873 1.00 97.31 85 ARG A CA 1
ATOM 687 C C . ARG A 1 85 ? 1.030 5.786 15.669 1.00 97.31 85 ARG A C 1
ATOM 689 O O . ARG A 1 85 ? 2.237 5.985 15.568 1.00 97.31 85 ARG A O 1
ATOM 696 N N . GLY A 1 86 ? 0.521 4.811 16.426 1.00 96.88 86 GLY A N 1
ATOM 697 C CA . GLY A 1 86 ? 1.347 3.908 17.244 1.00 96.88 86 GLY A CA 1
ATOM 698 C C . GLY A 1 86 ? 1.956 2.713 16.501 1.00 96.88 86 GLY A C 1
ATOM 699 O O . GLY A 1 86 ? 2.911 2.113 16.987 1.00 96.88 86 GLY A O 1
ATOM 700 N N . VAL A 1 87 ? 1.472 2.378 15.299 1.00 97.88 87 VAL A N 1
ATOM 701 C CA . VAL A 1 87 ? 1.891 1.177 14.543 1.00 97.88 87 VAL A CA 1
ATOM 702 C C . VAL A 1 87 ? 2.939 1.496 13.473 1.00 97.88 87 VAL A C 1
ATOM 704 O O . VAL A 1 87 ? 2.848 1.078 12.321 1.00 97.88 87 VAL A O 1
ATOM 707 N N . VAL A 1 88 ? 3.987 2.228 13.851 1.00 97.12 88 VAL A N 1
ATOM 708 C CA . VAL A 1 88 ? 5.076 2.633 12.935 1.00 97.12 88 VAL A CA 1
ATOM 709 C C . VAL A 1 88 ? 5.868 1.451 12.353 1.00 97.12 88 VAL A C 1
ATOM 711 O O . VAL A 1 88 ? 6.604 1.610 11.376 1.00 97.12 88 VAL A O 1
ATOM 714 N N . THR A 1 89 ? 5.740 0.263 12.947 1.00 98.12 89 THR A N 1
ATOM 715 C CA . THR A 1 89 ? 6.376 -0.995 12.523 1.00 98.12 89 THR A CA 1
ATOM 716 C C . THR A 1 89 ? 5.589 -1.741 11.443 1.00 98.12 89 THR A C 1
ATOM 718 O O . THR A 1 89 ? 6.143 -2.668 10.839 1.00 98.12 89 THR A O 1
ATOM 721 N N . LEU A 1 90 ? 4.350 -1.322 11.157 1.00 98.62 90 LEU A N 1
ATOM 722 C CA . LEU A 1 90 ? 3.438 -1.997 10.237 1.00 98.62 90 LEU A CA 1
ATOM 723 C C . LEU A 1 90 ? 4.023 -2.084 8.826 1.00 98.62 90 LEU A C 1
ATOM 725 O O . LEU A 1 90 ? 4.565 -1.116 8.291 1.00 98.62 90 LEU A O 1
ATOM 729 N N . ARG A 1 91 ? 3.901 -3.265 8.214 1.00 98.62 91 ARG A N 1
ATOM 730 C CA . ARG A 1 91 ? 4.467 -3.596 6.898 1.00 98.62 91 ARG A CA 1
ATOM 731 C C . ARG A 1 91 ? 3.406 -3.918 5.854 1.00 98.62 91 ARG A C 1
ATOM 733 O O . ARG A 1 91 ? 3.648 -3.657 4.677 1.00 98.62 91 ARG A O 1
ATOM 740 N N . ASP A 1 92 ? 2.281 -4.497 6.260 1.00 98.81 92 ASP A N 1
ATOM 741 C CA . ASP A 1 92 ? 1.192 -4.909 5.368 1.00 98.81 92 ASP A CA 1
ATOM 742 C C . ASP A 1 92 ? -0.151 -4.465 5.958 1.00 98.81 92 ASP A C 1
ATOM 744 O O . ASP A 1 92 ? -0.572 -4.956 7.010 1.00 98.81 92 ASP A O 1
ATOM 748 N N . LEU A 1 93 ? -0.798 -3.519 5.278 1.00 98.81 93 LEU A N 1
ATOM 749 C CA . LEU A 1 93 ? -2.119 -3.007 5.626 1.00 98.81 93 LEU A CA 1
ATOM 750 C C . LEU A 1 93 ? -3.099 -3.304 4.493 1.00 98.81 93 LEU A C 1
ATOM 752 O O . LEU A 1 93 ? -2.900 -2.881 3.350 1.00 98.81 93 LEU A O 1
ATOM 756 N N . ARG A 1 94 ? -4.193 -3.999 4.823 1.00 98.75 94 ARG A N 1
ATOM 757 C CA . ARG A 1 94 ? -5.224 -4.380 3.847 1.00 98.75 94 ARG A CA 1
ATOM 758 C C . ARG A 1 94 ? -6.598 -3.884 4.265 1.00 98.75 94 ARG A C 1
ATOM 760 O O . ARG A 1 94 ? -7.195 -4.421 5.192 1.00 98.75 94 ARG A O 1
ATOM 767 N N . LEU A 1 95 ? -7.102 -2.907 3.524 1.00 98.69 95 LEU A N 1
ATOM 768 C CA . LEU A 1 95 ? -8.411 -2.259 3.643 1.00 98.69 95 LEU A CA 1
ATOM 769 C C . LEU A 1 95 ? -9.308 -2.539 2.423 1.00 98.69 95 LEU A C 1
ATOM 771 O O . LEU A 1 95 ? -10.333 -1.889 2.233 1.00 98.69 95 LEU A O 1
ATOM 775 N N . ARG A 1 96 ? -8.933 -3.495 1.569 1.00 98.50 96 ARG A N 1
ATOM 776 C CA . ARG A 1 96 ? -9.686 -3.871 0.365 1.00 98.50 96 ARG A CA 1
ATOM 777 C C . ARG A 1 96 ? -11.150 -4.218 0.666 1.00 98.50 96 ARG A C 1
ATOM 779 O O . ARG A 1 96 ? -11.408 -4.879 1.670 1.00 98.50 96 ARG A O 1
ATOM 786 N N . LYS A 1 97 ? -12.075 -3.900 -0.250 1.00 98.38 97 LYS A N 1
ATOM 787 C CA . LYS A 1 97 ? -13.517 -4.191 -0.106 1.00 98.38 97 LYS A CA 1
ATOM 788 C C . LYS A 1 97 ? -14.077 -3.571 1.181 1.00 98.38 97 LYS A C 1
ATOM 790 O O . LYS A 1 97 ? -14.467 -4.289 2.096 1.00 98.38 97 LYS A O 1
ATOM 795 N N . ASN A 1 98 ? -14.030 -2.247 1.244 1.00 98.75 98 ASN A N 1
ATOM 796 C CA . ASN A 1 98 ? -14.651 -1.415 2.277 1.00 98.75 98 ASN A CA 1
ATOM 797 C C . ASN A 1 98 ? -15.368 -0.237 1.581 1.00 98.75 98 ASN A C 1
ATOM 799 O O . ASN A 1 98 ? -15.524 -0.251 0.360 1.00 98.75 98 ASN A O 1
ATOM 803 N N . HIS A 1 99 ? -15.792 0.774 2.339 1.00 98.56 99 HIS A N 1
ATOM 804 C CA . HIS A 1 99 ? -16.534 1.943 1.850 1.00 98.56 99 HIS A CA 1
ATOM 805 C C . HIS A 1 99 ? -15.776 3.257 2.091 1.00 98.56 99 HIS A C 1
ATOM 807 O O . HIS A 1 99 ? -16.377 4.298 2.350 1.00 98.56 99 HIS A O 1
ATOM 813 N N . LEU A 1 100 ? -14.439 3.221 2.063 1.00 98.62 100 LEU A N 1
ATOM 814 C CA . LEU A 1 100 ? -13.618 4.398 2.351 1.00 98.62 100 LEU A CA 1
ATOM 815 C C . LEU A 1 100 ? -13.816 5.471 1.284 1.00 98.62 100 LEU A C 1
ATOM 817 O O . LEU A 1 100 ? -13.603 5.198 0.106 1.00 98.62 100 LEU A O 1
ATOM 821 N N . LEU A 1 101 ? -14.125 6.699 1.707 1.00 97.81 101 LEU A N 1
ATOM 822 C CA . LEU A 1 101 ? -14.214 7.872 0.824 1.00 97.81 101 LEU A CA 1
ATOM 823 C C . LEU A 1 101 ? -12.867 8.597 0.658 1.00 97.81 101 LEU A C 1
ATOM 825 O O . LEU A 1 101 ? -12.619 9.248 -0.360 1.00 97.81 101 LEU A O 1
ATOM 829 N N . SER A 1 102 ? -11.985 8.484 1.652 1.00 97.31 102 SER A N 1
ATOM 830 C CA . SER A 1 102 ? -10.613 8.999 1.633 1.00 97.31 102 SER A CA 1
ATOM 831 C C . SER A 1 102 ? -9.729 8.219 2.613 1.00 97.31 102 SER A C 1
ATOM 833 O O . SER A 1 102 ? -10.223 7.444 3.434 1.00 97.31 102 SER A O 1
ATOM 835 N N . LEU A 1 103 ? -8.412 8.425 2.533 1.00 97.31 103 LEU A N 1
ATOM 836 C CA . LEU A 1 103 ? -7.446 7.894 3.507 1.00 97.31 103 LEU A CA 1
ATOM 837 C C . LEU A 1 103 ? -7.18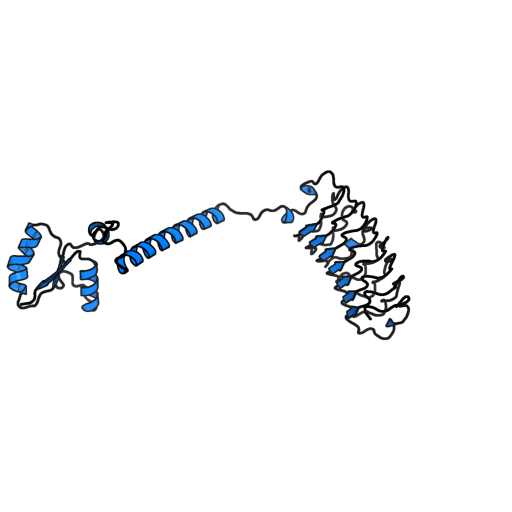5 8.859 4.675 1.00 97.31 103 LEU A C 1
ATOM 839 O O . LEU A 1 103 ? -6.514 8.484 5.639 1.00 97.31 103 LEU A O 1
ATOM 843 N N . ASN A 1 104 ? -7.733 10.080 4.602 1.00 96.00 104 ASN A N 1
ATOM 844 C CA . ASN A 1 104 ? -7.679 11.103 5.649 1.00 96.00 104 ASN A CA 1
ATOM 845 C C . ASN A 1 104 ? -6.252 11.415 6.151 1.00 96.00 104 ASN A C 1
ATOM 847 O O . ASN A 1 104 ? -6.034 11.662 7.340 1.00 96.00 104 ASN A O 1
ATOM 851 N N . GLY A 1 105 ? -5.243 11.302 5.281 1.00 95.56 105 GLY A N 1
ATOM 852 C CA . GLY A 1 105 ? -3.853 11.541 5.646 1.00 95.56 105 GLY A CA 1
ATOM 853 C C . GLY A 1 105 ? -3.262 10.513 6.613 1.00 95.56 105 GLY A C 1
ATOM 854 O O . GLY A 1 105 ? -2.170 10.752 7.135 1.00 95.56 105 GLY A O 1
ATOM 855 N N . SER A 1 106 ? -3.960 9.416 6.913 1.00 96.94 106 SER A N 1
ATOM 856 C CA . SER A 1 106 ? -3.583 8.462 7.965 1.00 96.94 106 SER A CA 1
ATOM 857 C C . SER A 1 106 ? -2.339 7.635 7.616 1.00 96.94 106 SER A C 1
ATOM 859 O O . SER A 1 106 ? -1.653 7.131 8.509 1.00 96.94 106 SER A O 1
ATOM 861 N N . MET A 1 107 ? -1.987 7.542 6.329 1.00 97.44 107 MET A N 1
ATOM 862 C CA . MET A 1 107 ? -0.861 6.731 5.848 1.00 97.44 107 MET A CA 1
ATOM 863 C C . MET A 1 107 ? 0.511 7.306 6.222 1.00 97.44 107 MET A C 1
ATOM 865 O O . MET A 1 107 ? 1.490 6.557 6.314 1.00 97.44 107 MET A O 1
ATOM 869 N N . ARG A 1 108 ? 0.585 8.611 6.529 1.00 95.31 108 ARG A N 1
ATOM 870 C CA . ARG A 1 108 ? 1.830 9.325 6.873 1.00 95.31 108 ARG A CA 1
ATOM 871 C C . ARG A 1 108 ? 2.575 8.752 8.084 1.00 95.31 108 ARG A C 1
ATOM 873 O O . ARG A 1 108 ? 3.770 8.999 8.240 1.00 95.31 108 ARG A O 1
ATOM 880 N N . HIS A 1 109 ? 1.874 8.028 8.957 1.00 96.50 109 HIS A N 1
ATOM 881 C CA . HIS A 1 109 ? 2.448 7.422 10.163 1.00 96.50 109 HIS A CA 1
ATOM 882 C C . HIS A 1 109 ? 3.144 6.082 9.880 1.00 96.50 109 HIS A C 1
ATOM 884 O O . HIS A 1 109 ? 4.013 5.656 10.638 1.00 96.50 109 HIS A O 1
ATOM 890 N N . LEU A 1 110 ? 2.813 5.425 8.765 1.00 97.62 110 LEU A N 1
ATOM 891 C CA . LEU A 1 110 ? 3.222 4.053 8.455 1.00 97.62 110 LEU A CA 1
ATOM 892 C C . LEU A 1 110 ? 4.583 3.983 7.742 1.00 97.62 110 LEU A C 1
ATOM 894 O O . LEU A 1 110 ? 4.713 3.463 6.632 1.00 97.62 110 LEU A O 1
ATOM 898 N N . VAL A 1 111 ? 5.625 4.520 8.375 1.00 96.94 111 VAL A N 1
ATOM 899 C CA . VAL A 1 111 ? 6.947 4.736 7.753 1.00 96.94 111 VAL A CA 1
ATOM 900 C C . VAL A 1 111 ? 7.633 3.457 7.249 1.00 96.94 111 VAL A C 1
ATOM 902 O O . VAL A 1 111 ? 8.411 3.523 6.301 1.00 96.94 111 VAL A O 1
ATOM 905 N N . ASN A 1 112 ? 7.318 2.292 7.828 1.00 97.88 112 ASN A N 1
ATOM 906 C CA . ASN A 1 112 ? 7.875 0.987 7.440 1.00 97.88 112 ASN A CA 1
ATOM 907 C C . ASN A 1 112 ? 6.958 0.149 6.530 1.00 97.88 112 ASN A C 1
ATOM 909 O O . ASN A 1 112 ? 7.260 -1.021 6.257 1.00 97.88 112 ASN A O 1
ATOM 913 N N . MET A 1 113 ? 5.852 0.727 6.051 1.00 97.94 113 MET A N 1
ATOM 914 C CA . MET A 1 113 ? 4.883 0.024 5.214 1.00 97.94 113 MET A CA 1
ATOM 915 C C . MET A 1 113 ? 5.512 -0.415 3.894 1.00 97.94 113 MET A C 1
ATOM 917 O O . MET A 1 113 ? 6.204 0.359 3.239 1.00 97.94 113 MET A O 1
ATOM 921 N N . LYS A 1 114 ? 5.251 -1.662 3.498 1.00 98.12 114 LYS A N 1
ATOM 922 C CA . LYS A 1 114 ? 5.727 -2.269 2.245 1.00 98.12 114 LYS A CA 1
ATOM 923 C C . LYS A 1 114 ? 4.591 -2.564 1.277 1.00 98.12 114 LYS A C 1
ATOM 925 O O . LYS A 1 114 ? 4.780 -2.427 0.068 1.00 98.12 114 LYS A O 1
ATOM 930 N N . TYR A 1 115 ? 3.440 -2.962 1.812 1.00 98.62 115 TYR A N 1
ATOM 931 C CA . TYR A 1 115 ? 2.260 -3.349 1.054 1.00 98.62 115 TYR A CA 1
ATOM 932 C C . TYR A 1 115 ? 1.046 -2.599 1.584 1.00 98.62 115 TYR A C 1
ATOM 934 O O . TYR A 1 115 ? 0.764 -2.628 2.783 1.00 98.62 115 TYR A O 1
ATOM 942 N N . PHE A 1 116 ? 0.339 -1.944 0.673 1.00 98.62 116 PHE A N 1
ATOM 943 C CA . PHE A 1 116 ? -0.913 -1.272 0.964 1.00 98.62 116 PHE A CA 1
ATOM 944 C C . PHE A 1 116 ? -1.967 -1.669 -0.066 1.00 98.62 116 PHE A C 1
ATOM 946 O O . PHE A 1 116 ? -1.772 -1.480 -1.269 1.00 98.62 116 PHE A O 1
ATOM 953 N N . ASP A 1 117 ? -3.085 -2.221 0.401 1.00 98.69 117 ASP A N 1
ATOM 954 C CA . ASP A 1 117 ? -4.216 -2.582 -0.453 1.00 98.69 117 ASP A CA 1
ATOM 955 C C . ASP A 1 117 ? -5.504 -1.944 0.057 1.00 98.69 117 ASP A C 1
ATOM 957 O O . ASP A 1 117 ? -6.056 -2.365 1.070 1.00 98.69 117 ASP A O 1
ATOM 961 N N . ALA A 1 118 ? -5.998 -0.956 -0.680 1.00 98.56 118 ALA A N 1
ATOM 962 C CA . ALA A 1 118 ? -7.287 -0.306 -0.473 1.00 98.56 118 ALA A CA 1
ATOM 963 C C . ALA A 1 118 ? -8.155 -0.388 -1.742 1.00 98.56 118 ALA A C 1
ATOM 965 O O . ALA A 1 118 ? -8.995 0.476 -1.995 1.00 98.56 118 ALA A O 1
ATOM 966 N N . ALA A 1 119 ? -7.969 -1.429 -2.558 1.00 98.50 119 ALA A N 1
ATOM 967 C CA . ALA A 1 119 ? -8.792 -1.633 -3.743 1.00 98.50 119 ALA A CA 1
ATOM 968 C C . ALA A 1 119 ? -10.262 -1.917 -3.403 1.00 98.50 119 ALA A C 1
ATOM 970 O O . ALA A 1 119 ? -10.569 -2.463 -2.343 1.00 98.50 119 ALA A O 1
ATOM 971 N N . PHE A 1 120 ? -11.160 -1.631 -4.344 1.00 98.38 120 PHE A N 1
ATOM 972 C CA . PHE A 1 120 ? -12.604 -1.817 -4.186 1.00 98.38 120 PHE A CA 1
ATOM 973 C C . PHE A 1 120 ? -13.116 -1.066 -2.952 1.00 98.38 120 PHE A C 1
ATOM 975 O O . PHE A 1 120 ? -13.650 -1.666 -2.024 1.00 98.38 120 PHE A O 1
ATOM 982 N N . ASN A 1 121 ? -12.853 0.238 -2.944 1.00 98.75 121 ASN A N 1
ATOM 983 C CA . ASN A 1 121 ? -13.390 1.220 -2.008 1.00 98.75 121 ASN A CA 1
ATOM 984 C C . ASN A 1 121 ? -14.042 2.351 -2.827 1.00 98.75 121 ASN A C 1
ATOM 986 O O . ASN A 1 121 ? -14.214 2.237 -4.041 1.00 98.75 121 ASN A O 1
ATOM 990 N N . GLU A 1 122 ? -14.400 3.452 -2.177 1.00 98.56 122 GLU A N 1
ATOM 991 C CA . GLU A 1 122 ? -15.060 4.604 -2.795 1.00 98.56 122 GLU A CA 1
ATOM 992 C C . GLU A 1 122 ? -14.163 5.854 -2.742 1.00 98.56 122 GLU A C 1
ATOM 994 O O . GLU A 1 122 ? -14.653 6.984 -2.735 1.00 98.56 122 GLU A O 1
ATOM 999 N N . ILE A 1 123 ? -12.835 5.659 -2.705 1.00 98.56 123 ILE A N 1
ATOM 1000 C CA . ILE A 1 123 ? -11.864 6.728 -2.451 1.00 98.56 123 ILE A CA 1
ATOM 1001 C C . ILE A 1 123 ? -11.908 7.732 -3.598 1.00 98.56 123 ILE A C 1
ATOM 1003 O O . ILE A 1 123 ? -11.671 7.367 -4.749 1.00 98.56 123 ILE A O 1
ATOM 1007 N N . GLN A 1 124 ? -12.184 8.996 -3.281 1.00 97.12 124 GLN A N 1
ATOM 1008 C CA . GLN A 1 124 ? -12.387 10.054 -4.278 1.00 97.12 124 GLN A CA 1
ATOM 1009 C C . GLN A 1 124 ? -11.119 10.871 -4.547 1.00 97.12 124 GLN A C 1
ATOM 1011 O O . GLN A 1 124 ? -10.903 11.354 -5.657 1.00 97.12 124 GLN A O 1
ATOM 1016 N N . TYR A 1 125 ? -10.261 11.015 -3.538 1.00 96.19 125 TYR A N 1
ATOM 1017 C CA . TYR A 1 125 ? -9.009 11.759 -3.633 1.00 96.19 125 TYR A CA 1
ATOM 1018 C C . TYR A 1 125 ? -7.944 11.180 -2.697 1.00 96.19 125 TYR A C 1
ATOM 1020 O O . TYR A 1 125 ? -8.250 10.501 -1.714 1.00 96.19 125 TYR A O 1
ATOM 1028 N N . LEU A 1 126 ? -6.684 11.488 -3.000 1.00 96.12 126 LEU A N 1
ATOM 1029 C CA . LEU A 1 126 ? -5.543 11.302 -2.106 1.00 96.12 126 LEU A CA 1
ATOM 1030 C C . LEU A 1 126 ? -5.051 12.682 -1.673 1.00 96.12 126 LEU A C 1
ATOM 1032 O O . LEU A 1 126 ? -5.010 13.600 -2.496 1.00 96.12 126 LEU A O 1
ATOM 1036 N N . GLU A 1 127 ? -4.677 12.852 -0.405 1.00 94.38 127 GLU A N 1
ATOM 1037 C CA . GLU A 1 127 ? -4.053 14.105 0.014 1.00 94.38 127 GLU A CA 1
ATOM 1038 C C . GLU A 1 127 ? -2.697 14.291 -0.679 1.00 94.38 127 GLU A C 1
ATOM 1040 O O . GLU A 1 127 ? -1.969 13.338 -0.982 1.00 94.38 127 GLU A O 1
ATOM 1045 N N . LYS A 1 128 ? -2.306 15.550 -0.886 1.00 91.81 128 LYS A N 1
ATOM 1046 C CA . LYS A 1 128 ? -0.939 15.854 -1.303 1.00 91.81 128 LYS A CA 1
ATOM 1047 C C . LYS A 1 128 ? 0.020 15.368 -0.215 1.00 91.81 128 LYS A C 1
ATOM 1049 O O . LYS A 1 128 ? -0.090 15.786 0.935 1.00 91.81 128 LYS A O 1
ATOM 1054 N N . GLY A 1 129 ? 0.959 14.502 -0.585 1.00 90.12 129 GLY A N 1
ATOM 1055 C CA . GLY A 1 129 ? 1.867 13.868 0.365 1.00 90.12 129 GLY A CA 1
ATOM 1056 C C . GLY A 1 129 ? 1.227 12.778 1.232 1.00 90.12 129 GLY A C 1
ATOM 1057 O O . GLY A 1 129 ? 1.804 12.440 2.263 1.00 90.12 129 GLY A O 1
ATOM 1058 N N . GLU A 1 130 ? 0.084 12.197 0.836 1.00 95.38 130 GLU A N 1
ATOM 1059 C CA . GLU A 1 130 ? -0.545 11.065 1.546 1.00 95.38 130 GLU A CA 1
ATOM 1060 C C . GLU A 1 130 ? 0.472 9.958 1.869 1.00 95.38 130 GLU A C 1
ATOM 1062 O O . GLU A 1 130 ? 0.498 9.450 2.989 1.00 95.38 130 GLU A O 1
ATOM 1067 N N . PHE A 1 131 ? 1.368 9.658 0.916 1.00 96.19 131 PHE A N 1
ATOM 1068 C CA . PHE A 1 131 ? 2.430 8.665 1.073 1.00 96.19 131 PHE A CA 1
ATOM 1069 C C . PHE A 1 131 ? 3.845 9.261 1.205 1.00 96.19 131 PHE A C 1
ATOM 1071 O O . PHE A 1 131 ? 4.841 8.595 0.912 1.00 96.19 131 PHE A O 1
ATOM 1078 N N . GLU A 1 132 ? 3.972 10.524 1.628 1.00 93.75 132 GLU A N 1
ATOM 1079 C CA . GLU A 1 132 ? 5.256 11.247 1.670 1.00 93.75 132 GLU A CA 1
ATOM 1080 C C . GLU A 1 132 ? 6.307 10.569 2.565 1.00 93.75 132 GLU A C 1
ATOM 1082 O O . GLU A 1 132 ? 7.503 10.622 2.285 1.00 93.75 132 GLU A O 1
ATOM 1087 N N . ARG A 1 133 ? 5.882 9.900 3.640 1.00 95.62 133 ARG A N 1
ATOM 1088 C CA . ARG A 1 133 ? 6.799 9.257 4.595 1.00 95.62 133 ARG A CA 1
ATOM 1089 C C . ARG A 1 133 ? 6.980 7.756 4.368 1.00 95.62 133 ARG A C 1
ATOM 1091 O O . ARG A 1 133 ? 7.752 7.122 5.084 1.00 95.62 133 ARG A O 1
ATOM 1098 N N . ASN A 1 134 ? 6.307 7.169 3.380 1.00 96.50 134 ASN A N 1
ATOM 1099 C CA . ASN A 1 134 ? 6.321 5.724 3.144 1.00 96.50 134 ASN A CA 1
ATOM 1100 C C . ASN A 1 134 ? 7.433 5.333 2.157 1.00 96.50 134 ASN A C 1
ATOM 1102 O O . ASN A 1 134 ? 7.186 4.763 1.094 1.00 96.50 134 ASN A O 1
ATOM 1106 N N . ALA A 1 135 ? 8.686 5.627 2.515 1.00 94.50 135 ALA A N 1
ATOM 1107 C CA . ALA A 1 135 ? 9.840 5.410 1.640 1.00 94.50 135 ALA A CA 1
ATOM 1108 C C . ALA A 1 135 ? 10.064 3.934 1.262 1.00 94.50 135 ALA A C 1
ATOM 1110 O O . ALA A 1 135 ? 10.654 3.658 0.217 1.00 94.50 135 ALA A O 1
ATOM 1111 N N . PHE A 1 136 ? 9.599 2.991 2.089 1.00 95.75 136 PHE A N 1
ATOM 1112 C CA . PHE A 1 136 ? 9.727 1.543 1.873 1.00 95.75 136 PHE A CA 1
ATOM 1113 C C . PHE A 1 136 ? 8.529 0.903 1.159 1.00 95.75 136 PHE A C 1
ATOM 1115 O O . PHE A 1 136 ? 8.533 -0.312 0.934 1.00 95.75 136 PHE A O 1
ATOM 1122 N N . LEU A 1 137 ? 7.524 1.700 0.791 1.00 96.56 137 LEU A N 1
ATOM 1123 C CA . LEU A 1 137 ? 6.314 1.217 0.145 1.00 96.56 137 LEU A CA 1
ATOM 1124 C C . LEU A 1 137 ? 6.650 0.699 -1.251 1.00 96.56 137 LEU A C 1
ATOM 1126 O O . LEU A 1 137 ? 7.125 1.445 -2.104 1.00 96.56 137 LEU A O 1
ATOM 1130 N N . ALA A 1 138 ? 6.438 -0.598 -1.461 1.00 95.25 138 ALA A N 1
ATOM 1131 C CA . ALA A 1 138 ? 6.799 -1.289 -2.692 1.00 95.25 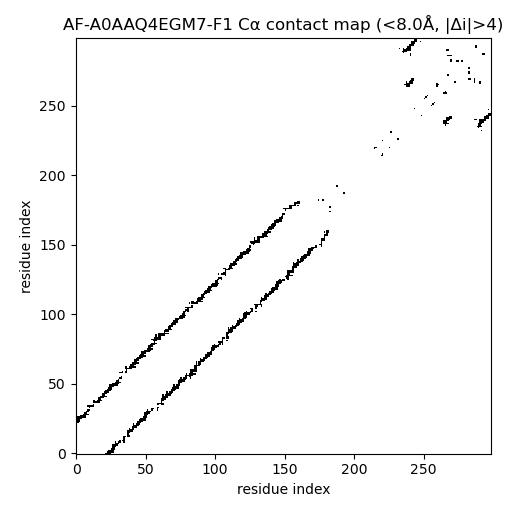138 ALA A CA 1
ATOM 1132 C C . ALA A 1 138 ? 5.582 -1.536 -3.585 1.00 95.25 138 ALA A C 1
ATOM 1134 O O . ALA A 1 138 ? 5.712 -1.502 -4.811 1.00 95.25 138 ALA A O 1
ATOM 1135 N N . TYR A 1 139 ? 4.411 -1.760 -2.983 1.00 96.44 139 TYR A N 1
ATOM 1136 C CA . TYR A 1 139 ? 3.182 -2.052 -3.708 1.00 96.44 139 TYR A CA 1
ATOM 1137 C C . TYR A 1 139 ? 1.992 -1.302 -3.126 1.00 96.44 139 TYR A C 1
ATOM 1139 O O . TYR A 1 139 ? 1.727 -1.375 -1.924 1.00 96.44 139 TYR A O 1
ATOM 1147 N N . ILE A 1 140 ? 1.265 -0.628 -4.013 1.00 96.94 140 ILE A N 1
ATOM 1148 C CA . ILE A 1 140 ? 0.025 0.080 -3.711 1.00 96.94 140 ILE A CA 1
ATOM 1149 C C . ILE A 1 140 ? -1.062 -0.436 -4.641 1.00 96.94 140 ILE A C 1
ATOM 1151 O O . ILE A 1 140 ? -0.909 -0.433 -5.862 1.00 96.94 140 ILE A O 1
ATOM 1155 N N . SER A 1 141 ? -2.182 -0.843 -4.063 1.00 97.94 141 SER A N 1
ATOM 1156 C CA . SER A 1 141 ? -3.381 -1.230 -4.794 1.00 97.94 141 SER A CA 1
ATOM 1157 C C . SER A 1 141 ? -4.523 -0.289 -4.416 1.00 97.94 141 SER A C 1
ATOM 1159 O O . SER A 1 141 ? -5.018 -0.307 -3.292 1.00 97.94 141 SER A O 1
ATOM 1161 N N . LEU A 1 142 ? -4.924 0.544 -5.375 1.00 97.62 142 LEU A N 1
ATOM 1162 C CA . LEU A 1 142 ? -6.046 1.487 -5.317 1.00 97.62 142 LEU A CA 1
ATOM 1163 C C . LEU A 1 142 ? -7.058 1.197 -6.440 1.00 97.62 142 LEU A C 1
ATOM 1165 O O . LEU A 1 142 ? -7.859 2.053 -6.811 1.00 97.62 142 LEU A O 1
ATOM 1169 N N . MET A 1 143 ? -7.018 -0.013 -7.002 1.00 96.75 143 MET A N 1
ATOM 1170 C CA . MET A 1 143 ? -7.898 -0.450 -8.085 1.00 96.75 143 MET A CA 1
ATOM 1171 C C . MET A 1 143 ? -9.374 -0.366 -7.676 1.00 96.75 143 MET A C 1
ATOM 1173 O O . MET A 1 143 ? -9.710 -0.729 -6.555 1.00 96.75 143 MET A O 1
ATOM 1177 N N . GLY A 1 144 ? -10.263 0.028 -8.589 1.00 95.38 144 GLY A N 1
ATOM 1178 C CA . GLY A 1 144 ? -11.706 0.029 -8.333 1.00 95.38 144 GLY A CA 1
ATOM 1179 C C . GLY A 1 144 ? -12.104 1.044 -7.264 1.00 95.38 144 GLY A C 1
ATOM 1180 O O . GLY A 1 144 ? -12.794 0.675 -6.321 1.00 95.38 144 GLY A O 1
ATOM 1181 N N . ASN A 1 145 ? -11.599 2.271 -7.376 1.00 98.38 145 ASN A N 1
ATOM 1182 C CA . ASN A 1 145 ? -11.952 3.414 -6.531 1.00 98.38 145 ASN A CA 1
ATOM 1183 C C . ASN A 1 145 ? -12.549 4.534 -7.405 1.00 98.38 145 ASN A C 1
ATOM 1185 O O . ASN A 1 145 ? -12.834 4.334 -8.586 1.00 98.38 145 ASN A O 1
ATOM 1189 N N . ASN A 1 146 ? -12.758 5.720 -6.836 1.00 97.94 146 ASN A N 1
ATOM 1190 C CA . ASN A 1 146 ? -13.336 6.871 -7.522 1.00 97.94 146 ASN A CA 1
ATOM 1191 C C . ASN A 1 146 ? -12.329 8.026 -7.704 1.00 97.94 146 ASN A C 1
ATOM 1193 O O . ASN A 1 146 ? -12.719 9.192 -7.728 1.00 97.94 146 ASN A O 1
ATOM 1197 N N . LEU A 1 147 ? -11.029 7.716 -7.801 1.00 97.06 147 LEU A N 1
ATOM 1198 C CA . LEU A 1 147 ? -9.974 8.727 -7.894 1.00 97.06 147 LEU A CA 1
ATOM 1199 C C . LEU A 1 147 ? -10.053 9.478 -9.223 1.00 97.06 147 LEU A C 1
ATOM 1201 O O . LEU A 1 147 ? -10.071 8.842 -10.276 1.00 97.06 147 LEU A O 1
ATOM 1205 N N . SER A 1 148 ? -10.019 10.809 -9.169 1.00 95.00 148 SER A N 1
ATOM 1206 C CA . SER A 1 148 ? -9.895 11.681 -10.349 1.00 95.00 148 SER A CA 1
ATOM 1207 C C . SER A 1 148 ? -8.460 12.145 -10.619 1.00 95.00 148 SER A C 1
ATOM 1209 O O . SER A 1 148 ? -8.102 12.469 -11.749 1.00 95.00 148 SER A O 1
ATOM 1211 N N . SER A 1 149 ? -7.613 12.157 -9.588 1.00 93.75 149 SER A N 1
ATOM 1212 C CA . SER A 1 149 ? -6.217 12.589 -9.661 1.00 93.75 149 SER A CA 1
ATOM 1213 C C . SER A 1 149 ? -5.370 11.886 -8.601 1.00 93.75 149 SER A C 1
ATOM 1215 O O . SER A 1 149 ? -5.874 11.441 -7.569 1.00 93.75 149 SER A O 1
ATOM 1217 N N . VAL A 1 150 ? -4.065 11.815 -8.860 1.00 94.00 150 VAL A N 1
ATOM 1218 C CA . VAL A 1 150 ? -3.037 11.313 -7.935 1.00 94.00 150 VAL A CA 1
ATOM 1219 C C . VAL A 1 150 ? -1.887 12.318 -7.741 1.00 94.00 150 VAL A C 1
ATOM 1221 O O . VAL A 1 150 ? -0.810 11.951 -7.268 1.00 94.00 150 VAL A O 1
ATOM 1224 N N . ASP A 1 151 ? -2.098 13.588 -8.113 1.00 91.31 151 ASP A N 1
ATOM 1225 C CA . ASP A 1 151 ? -1.056 14.625 -8.104 1.00 91.31 151 ASP A CA 1
ATOM 1226 C C . ASP A 1 151 ? -0.445 14.804 -6.705 1.00 91.31 151 ASP A C 1
ATOM 1228 O O . ASP A 1 151 ? -1.121 15.114 -5.724 1.00 91.31 151 ASP A O 1
ATOM 1232 N N . GLY A 1 152 ? 0.867 14.600 -6.615 1.00 88.81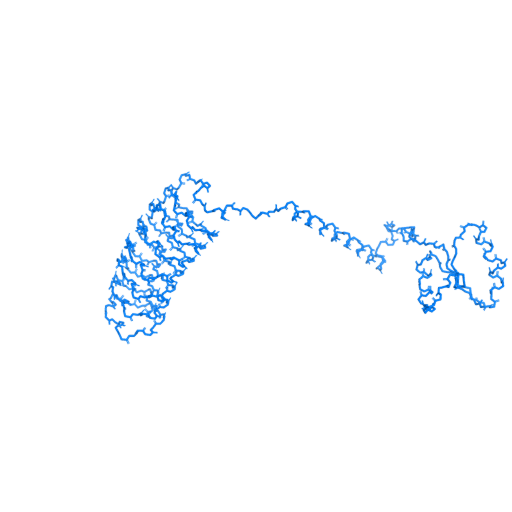 152 GLY A N 1
ATOM 1233 C CA . GLY A 1 152 ? 1.631 14.782 -5.386 1.00 88.81 152 GLY A CA 1
ATOM 1234 C C . GLY A 1 152 ? 1.398 13.733 -4.291 1.00 88.81 152 GLY A C 1
ATOM 1235 O O . GLY A 1 152 ? 1.993 13.864 -3.224 1.00 88.81 152 GLY A O 1
ATOM 1236 N N . ALA A 1 153 ? 0.584 12.696 -4.512 1.00 92.75 153 ALA A N 1
ATOM 1237 C CA . ALA A 1 153 ? 0.318 11.673 -3.495 1.00 92.75 153 ALA A CA 1
ATOM 1238 C C . ALA A 1 153 ? 1.533 10.760 -3.233 1.00 92.75 153 ALA A C 1
ATOM 1240 O O . ALA A 1 153 ? 1.746 10.308 -2.108 1.00 92.75 153 ALA A O 1
ATOM 1241 N N . PHE A 1 154 ? 2.349 10.513 -4.265 1.00 92.19 154 PHE A N 1
ATOM 1242 C CA . PHE A 1 154 ? 3.420 9.507 -4.263 1.00 92.19 154 PHE A CA 1
ATOM 1243 C C . PHE A 1 154 ? 4.845 10.078 -4.155 1.00 92.19 154 PHE A C 1
ATOM 1245 O O . PHE A 1 154 ? 5.812 9.335 -4.336 1.00 92.19 154 PHE A O 1
ATOM 1252 N N . THR A 1 155 ? 5.011 11.368 -3.839 1.00 85.81 155 THR A N 1
ATOM 1253 C CA . THR A 1 155 ? 6.315 12.070 -3.839 1.00 85.81 155 THR A CA 1
ATOM 1254 C C . THR A 1 155 ? 7.386 11.412 -2.961 1.00 85.81 155 THR A C 1
ATOM 1256 O O . THR A 1 155 ? 8.562 11.448 -3.311 1.00 85.81 155 THR A O 1
ATOM 1259 N N . GLY A 1 156 ? 6.993 10.768 -1.858 1.00 86.69 156 GLY A N 1
ATOM 1260 C CA . GLY A 1 156 ? 7.901 10.083 -0.929 1.00 86.69 156 GLY A CA 1
ATOM 1261 C C . GLY A 1 156 ? 8.160 8.600 -1.206 1.00 86.69 156 GLY A C 1
ATOM 1262 O O . GLY A 1 156 ? 9.010 7.985 -0.562 1.00 86.69 156 GLY A O 1
ATOM 1263 N N . THR A 1 157 ? 7.453 7.996 -2.164 1.00 93.06 157 THR A N 1
ATOM 1264 C CA . THR A 1 157 ? 7.457 6.535 -2.382 1.00 93.06 157 THR A CA 1
ATOM 1265 C C . THR A 1 157 ? 8.604 6.074 -3.288 1.00 93.06 157 THR A C 1
ATOM 1267 O O . THR A 1 157 ? 8.423 5.498 -4.357 1.00 93.06 157 THR A O 1
ATOM 1270 N N . VAL A 1 158 ? 9.843 6.323 -2.863 1.00 90.62 158 VAL A N 1
ATOM 1271 C CA . VAL A 1 158 ? 11.047 6.102 -3.691 1.00 90.62 158 VAL A CA 1
ATOM 1272 C C . VAL A 1 158 ? 11.332 4.630 -4.038 1.00 90.62 158 VAL A C 1
ATOM 1274 O O . VAL A 1 158 ? 12.112 4.358 -4.952 1.00 90.62 158 VAL A O 1
ATOM 1277 N N . HIS A 1 159 ? 10.720 3.670 -3.337 1.00 91.31 159 HIS A N 1
ATOM 1278 C CA . HIS A 1 159 ? 10.847 2.231 -3.608 1.00 91.31 159 HIS A CA 1
ATOM 1279 C C . HIS A 1 159 ? 9.606 1.609 -4.259 1.00 91.31 159 HIS A C 1
ATOM 1281 O O . HIS A 1 159 ? 9.542 0.381 -4.346 1.00 91.31 159 HIS A O 1
ATOM 1287 N N . LEU A 1 160 ? 8.652 2.415 -4.733 1.00 91.88 160 LEU A N 1
ATOM 1288 C CA . LEU A 1 160 ? 7.433 1.903 -5.352 1.00 91.88 160 LEU A CA 1
ATOM 1289 C C . LEU A 1 160 ? 7.756 1.137 -6.643 1.00 91.88 160 LEU A C 1
ATOM 1291 O O . LEU A 1 160 ? 8.441 1.646 -7.530 1.00 91.88 160 LEU A O 1
ATOM 1295 N N . ARG A 1 161 ? 7.268 -0.104 -6.728 1.00 89.69 161 ARG A N 1
ATOM 1296 C CA . ARG A 1 161 ? 7.472 -1.025 -7.861 1.00 89.69 161 ARG A CA 1
ATOM 1297 C C . ARG A 1 161 ? 6.168 -1.383 -8.554 1.00 89.69 161 ARG A C 1
ATOM 1299 O O . ARG A 1 161 ? 6.160 -1.572 -9.763 1.00 89.69 161 ARG A O 1
ATOM 1306 N N . GLY A 1 162 ? 5.086 -1.509 -7.789 1.00 89.69 162 GLY A N 1
ATOM 1307 C CA . GLY A 1 162 ? 3.769 -1.840 -8.316 1.00 89.69 162 GLY A CA 1
ATOM 1308 C C . GLY A 1 162 ? 2.715 -0.850 -7.851 1.00 89.69 162 GLY A C 1
ATOM 1309 O O . GLY A 1 162 ? 2.586 -0.582 -6.657 1.00 89.69 162 GLY A O 1
ATOM 1310 N N . LEU A 1 163 ? 1.943 -0.339 -8.805 1.00 93.00 163 LEU A N 1
ATOM 1311 C CA . LEU A 1 163 ? 0.864 0.604 -8.559 1.00 93.00 163 LEU A CA 1
ATOM 1312 C C . LEU A 1 163 ? -0.379 0.192 -9.353 1.00 93.00 163 LEU A C 1
ATOM 1314 O O . LEU A 1 163 ? -0.390 0.227 -10.581 1.00 93.00 163 LEU A O 1
ATOM 1318 N N . GLY A 1 164 ? -1.428 -0.208 -8.641 1.00 92.44 164 GLY A N 1
ATOM 1319 C CA . GLY A 1 164 ? -2.722 -0.555 -9.218 1.00 92.44 164 GLY A CA 1
ATOM 1320 C C . GLY A 1 164 ? -3.690 0.620 -9.157 1.00 92.44 164 GLY A C 1
ATOM 1321 O O . GLY A 1 164 ? -4.198 0.923 -8.083 1.00 92.44 164 GLY A O 1
ATOM 1322 N N . LEU A 1 165 ? -3.981 1.241 -10.303 1.00 93.75 165 LEU A N 1
ATOM 1323 C CA . LEU A 1 165 ? -4.951 2.343 -10.438 1.00 93.75 165 LEU A CA 1
ATOM 1324 C C . LEU A 1 165 ? -6.129 2.010 -11.369 1.00 93.75 165 LEU A C 1
ATOM 1326 O O . LEU A 1 165 ? -6.974 2.864 -11.621 1.00 93.75 165 LEU A O 1
ATOM 1330 N N . ALA A 1 166 ? -6.204 0.781 -11.884 1.00 91.81 166 ALA A N 1
ATOM 1331 C CA . ALA A 1 166 ? -7.257 0.374 -12.812 1.00 91.81 166 ALA A CA 1
ATOM 1332 C C . ALA A 1 166 ? -8.662 0.559 -12.208 1.00 91.81 166 ALA A C 1
ATOM 1334 O O . ALA A 1 166 ? -8.856 0.368 -11.011 1.00 91.81 166 ALA A O 1
ATOM 1335 N N . GLY A 1 167 ? -9.651 0.908 -13.032 1.00 91.75 167 GLY A N 1
ATOM 1336 C CA . GLY A 1 167 ? -11.027 1.106 -12.563 1.00 91.75 167 GLY A CA 1
ATOM 1337 C C . GLY A 1 167 ? -11.201 2.314 -11.635 1.00 91.75 167 GLY A C 1
ATOM 1338 O O . GLY A 1 167 ? -11.967 2.225 -10.686 1.00 91.75 167 GLY A O 1
ATOM 1339 N N . ASN A 1 168 ? -10.464 3.400 -11.883 1.00 96.06 168 ASN A N 1
ATOM 1340 C CA . ASN A 1 168 ? -10.697 4.724 -11.294 1.00 96.06 168 ASN A CA 1
ATOM 1341 C C . ASN A 1 168 ? -11.271 5.689 -12.348 1.00 96.06 168 ASN A C 1
ATOM 1343 O O . ASN A 1 168 ? -11.490 5.295 -13.493 1.00 96.06 168 ASN A O 1
ATOM 1347 N N . ARG A 1 169 ? -11.488 6.955 -11.977 1.00 95.00 169 ARG A N 1
ATOM 1348 C CA . ARG A 1 169 ? -11.963 8.031 -12.865 1.00 95.00 169 ARG A CA 1
ATOM 1349 C C . ARG A 1 169 ? -10.851 9.036 -13.194 1.00 95.00 169 ARG A C 1
ATOM 1351 O O . ARG A 1 169 ? -11.084 10.237 -13.212 1.00 95.00 169 ARG A O 1
ATOM 1358 N N . ILE A 1 170 ? -9.625 8.542 -13.377 1.00 92.88 170 ILE A N 1
ATOM 1359 C CA . ILE A 1 170 ? -8.451 9.391 -13.607 1.00 92.88 170 ILE A CA 1
ATOM 1360 C C . ILE A 1 170 ? -8.419 9.814 -15.075 1.00 92.88 170 ILE A C 1
ATOM 1362 O O . ILE A 1 170 ? -8.191 8.978 -15.948 1.00 92.88 170 ILE A O 1
ATOM 1366 N N . ASP A 1 171 ? -8.586 11.111 -15.327 1.00 86.94 171 ASP A N 1
ATOM 1367 C CA . ASP A 1 171 ? -8.616 11.664 -16.687 1.00 86.94 171 ASP A CA 1
ATOM 1368 C C . ASP A 1 171 ? -7.214 11.828 -17.293 1.00 86.94 171 ASP A C 1
ATOM 1370 O O . ASP A 1 171 ? -7.013 11.659 -18.496 1.00 86.94 171 ASP A O 1
ATOM 1374 N N . LEU A 1 172 ? -6.223 12.172 -16.465 1.00 86.94 172 LEU A N 1
ATOM 1375 C CA . LEU A 1 172 ? -4.861 12.453 -16.909 1.00 86.94 172 LEU A CA 1
ATOM 1376 C C . LEU A 1 172 ? -3.839 12.000 -15.868 1.00 86.94 172 LEU A C 1
ATOM 1378 O O . LEU A 1 172 ? -3.879 12.424 -14.716 1.00 86.94 172 LEU A O 1
ATOM 1382 N N . LEU A 1 173 ? -2.863 11.213 -16.317 1.00 87.88 173 LEU A N 1
ATOM 1383 C CA . LEU A 1 173 ? -1.675 10.853 -15.548 1.00 87.88 173 LEU A CA 1
ATOM 1384 C C . LEU A 1 173 ? -0.456 11.562 -16.131 1.00 87.88 173 LEU A C 1
ATOM 1386 O O . LEU A 1 173 ? -0.175 11.455 -17.326 1.00 87.88 173 LEU A O 1
ATOM 1390 N N . ARG A 1 174 ? 0.287 12.283 -15.293 1.00 87.06 174 ARG A N 1
ATOM 1391 C CA . ARG A 1 174 ? 1.518 12.972 -15.687 1.00 87.06 174 ARG A CA 1
ATOM 1392 C C . ARG A 1 174 ? 2.724 12.226 -15.144 1.00 87.06 174 ARG A C 1
ATOM 1394 O O . ARG A 1 174 ? 2.705 11.661 -14.057 1.00 87.06 174 ARG A O 1
ATOM 1401 N N . ARG A 1 175 ? 3.845 12.315 -15.864 1.00 84.38 175 ARG A N 1
ATOM 1402 C CA . ARG A 1 175 ? 5.122 11.721 -15.435 1.00 84.38 175 ARG A CA 1
ATOM 1403 C C . ARG A 1 175 ? 5.543 12.180 -14.030 1.00 84.38 175 ARG A C 1
ATOM 1405 O O . ARG A 1 175 ? 6.086 11.390 -13.274 1.00 84.38 175 ARG A O 1
ATOM 1412 N N . LYS A 1 176 ? 5.272 13.441 -13.676 1.00 87.25 176 LYS A N 1
ATOM 1413 C CA . LYS A 1 176 ? 5.592 14.010 -12.355 1.00 87.25 176 LYS A CA 1
ATOM 1414 C C . LYS A 1 176 ? 4.805 13.385 -11.193 1.00 87.25 176 LYS A C 1
ATOM 1416 O O . LYS A 1 176 ? 5.218 13.548 -10.051 1.00 87.25 176 LYS A O 1
ATOM 1421 N N . ASP A 1 177 ? 3.695 12.703 -11.475 1.00 86.25 177 ASP A N 1
ATOM 1422 C CA . ASP A 1 177 ? 2.823 12.135 -10.443 1.00 86.25 177 ASP A CA 1
ATOM 1423 C C . ASP A 1 177 ? 3.406 10.833 -9.866 1.00 86.25 177 ASP A C 1
ATOM 1425 O O . ASP A 1 177 ? 2.951 10.344 -8.835 1.00 86.25 177 ASP A O 1
ATOM 1429 N N . PHE A 1 178 ? 4.442 10.284 -10.510 1.00 87.38 178 PHE A N 1
ATOM 1430 C CA . PHE A 1 178 ? 5.073 9.025 -10.142 1.00 87.38 178 PHE A CA 1
ATOM 1431 C C . PHE A 1 178 ? 6.527 9.216 -9.686 1.00 87.38 178 PHE A C 1
ATOM 1433 O O . PHE A 1 178 ? 7.234 10.096 -10.188 1.00 87.38 178 PHE A O 1
ATOM 1440 N N . PRO A 1 179 ? 7.026 8.365 -8.771 1.00 82.75 179 PRO A N 1
ATOM 1441 C CA . PRO A 1 179 ? 8.420 8.410 -8.347 1.00 82.75 179 PRO A CA 1
ATOM 1442 C C . PRO A 1 179 ? 9.354 8.022 -9.503 1.00 82.75 179 PRO A C 1
ATOM 1444 O O . PRO A 1 179 ? 9.078 7.084 -10.253 1.00 82.75 179 PRO A O 1
ATOM 1447 N N . GLN A 1 180 ? 10.501 8.704 -9.621 1.00 75.38 180 GLN A N 1
ATOM 1448 C CA . GLN A 1 180 ? 11.436 8.537 -10.749 1.00 75.38 180 GLN A CA 1
ATOM 1449 C C . GLN A 1 180 ? 11.832 7.078 -11.008 1.00 75.38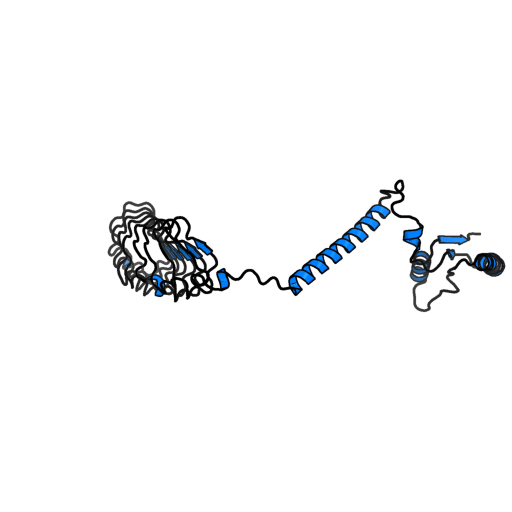 180 GLN A C 1
ATOM 1451 O O . GLN A 1 180 ? 11.912 6.667 -12.161 1.00 75.38 180 GLN A O 1
ATOM 1456 N N . ARG A 1 181 ? 12.032 6.280 -9.950 1.00 74.31 181 ARG A N 1
ATOM 1457 C CA . ARG A 1 181 ? 12.396 4.858 -10.054 1.00 74.31 181 ARG A CA 1
ATOM 1458 C C . ARG A 1 181 ? 11.354 3.995 -10.758 1.00 74.31 181 ARG A C 1
ATOM 1460 O O . ARG A 1 181 ? 11.735 3.029 -11.401 1.00 74.31 181 ARG A O 1
ATOM 1467 N N . MET A 1 182 ? 10.074 4.340 -10.658 1.00 74.25 182 MET A N 1
ATOM 1468 C CA . MET A 1 182 ? 8.997 3.597 -11.316 1.00 74.25 182 MET A CA 1
ATOM 1469 C C . MET A 1 182 ? 8.932 3.899 -12.821 1.00 74.25 182 MET A C 1
ATOM 1471 O O . MET A 1 182 ? 8.403 3.113 -13.596 1.00 74.25 182 MET A O 1
ATOM 1475 N N . ILE A 1 183 ? 9.484 5.045 -13.228 1.00 72.00 183 ILE A N 1
ATOM 1476 C CA . ILE A 1 183 ? 9.520 5.524 -14.615 1.00 72.00 183 ILE A CA 1
ATOM 1477 C C . ILE A 1 183 ? 10.876 5.241 -15.269 1.00 72.00 183 ILE A C 1
ATOM 1479 O O . ILE A 1 183 ? 11.011 5.307 -16.490 1.00 72.00 183 ILE A O 1
ATOM 1483 N N . ALA A 1 184 ? 11.903 4.971 -14.466 1.00 65.19 184 ALA A N 1
ATOM 1484 C CA . ALA A 1 184 ? 13.205 4.575 -14.958 1.00 65.19 184 ALA A CA 1
ATOM 1485 C C . ALA A 1 184 ? 13.065 3.208 -15.636 1.00 65.19 184 ALA A C 1
ATOM 1487 O O . ALA A 1 184 ? 12.942 2.178 -14.975 1.00 65.19 184 ALA A O 1
ATOM 1488 N N . ALA A 1 185 ? 13.087 3.204 -16.970 1.00 57.66 185 ALA A N 1
ATOM 1489 C CA . ALA A 1 185 ? 13.431 2.001 -17.708 1.00 57.66 185 ALA A CA 1
ATOM 1490 C C . ALA A 1 185 ? 14.805 1.514 -17.212 1.00 57.66 185 ALA A C 1
ATOM 1492 O O . ALA A 1 185 ? 15.624 2.347 -16.800 1.00 57.66 185 ALA A O 1
ATOM 1493 N N . PRO A 1 186 ? 15.085 0.198 -17.218 1.00 61.19 186 PRO A N 1
ATOM 1494 C CA . PRO A 1 186 ? 16.443 -0.262 -16.975 1.00 61.19 186 PRO A CA 1
ATOM 1495 C C . PRO A 1 186 ? 17.370 0.508 -17.918 1.00 61.19 186 PRO A C 1
ATOM 1497 O O . PRO A 1 186 ? 17.127 0.548 -19.124 1.00 61.19 186 PRO A O 1
ATOM 1500 N N . ASN A 1 187 ? 18.379 1.178 -17.358 1.00 60.16 187 ASN A N 1
ATOM 1501 C CA . ASN A 1 187 ? 19.391 1.876 -18.140 1.00 60.16 187 ASN A CA 1
ATOM 1502 C C . ASN A 1 187 ? 20.179 0.819 -18.919 1.00 60.16 187 ASN A C 1
ATOM 1504 O O . ASN A 1 187 ? 21.193 0.317 -18.441 1.00 60.16 187 ASN A O 1
ATOM 1508 N N . VAL A 1 188 ? 19.686 0.445 -20.097 1.00 65.69 188 VAL A N 1
ATOM 1509 C CA . VAL A 1 188 ? 20.452 -0.328 -21.068 1.00 65.69 188 VAL A CA 1
ATOM 1510 C C . VAL A 1 188 ? 21.484 0.641 -21.627 1.00 65.69 188 VAL A C 1
ATOM 1512 O O . VAL A 1 188 ? 21.176 1.492 -22.460 1.00 65.69 188 VAL A O 1
ATOM 1515 N N . THR A 1 189 ? 22.697 0.592 -21.084 1.00 77.88 189 THR A N 1
ATOM 1516 C CA . THR A 1 189 ? 23.811 1.405 -21.573 1.00 77.88 189 THR A CA 1
ATOM 1517 C C . THR A 1 189 ? 24.282 0.872 -22.923 1.00 77.88 189 THR A C 1
ATOM 1519 O O . THR A 1 189 ? 24.131 -0.320 -23.213 1.00 77.88 189 THR A O 1
ATOM 1522 N N . LEU A 1 190 ? 24.890 1.735 -23.741 1.00 77.94 190 LEU A N 1
ATOM 1523 C CA . LEU A 1 190 ? 25.502 1.326 -25.008 1.00 77.94 190 LEU A CA 1
ATOM 1524 C C . LEU A 1 190 ? 26.495 0.167 -24.794 1.00 77.94 190 LEU A C 1
ATOM 1526 O O . LEU A 1 190 ? 26.500 -0.785 -25.566 1.00 77.94 190 LEU A O 1
ATOM 1530 N N . ASP A 1 191 ? 27.240 0.197 -23.685 1.00 79.56 191 ASP A N 1
ATOM 1531 C CA . ASP A 1 191 ? 28.192 -0.849 -23.293 1.00 79.56 191 ASP A CA 1
ATOM 1532 C C . ASP A 1 191 ? 27.515 -2.203 -23.049 1.00 79.56 191 ASP A C 1
ATOM 1534 O O . ASP A 1 191 ? 28.038 -3.240 -23.449 1.00 79.56 191 ASP A O 1
ATOM 1538 N N . SER A 1 192 ? 26.328 -2.211 -22.429 1.00 81.94 192 SER A N 1
ATOM 1539 C CA . SER A 1 192 ? 25.570 -3.445 -22.185 1.00 81.94 192 SER A CA 1
ATOM 1540 C C . SER A 1 192 ? 25.024 -4.063 -23.477 1.00 81.94 192 SER A C 1
ATOM 1542 O O . SER A 1 192 ? 25.021 -5.286 -23.621 1.00 81.94 192 SER A O 1
ATOM 1544 N N . LEU A 1 193 ? 24.640 -3.229 -24.450 1.00 84.25 193 LEU A N 1
ATOM 1545 C CA . LEU A 1 193 ? 24.277 -3.673 -25.798 1.00 84.25 193 LEU A CA 1
ATOM 1546 C C . LEU A 1 193 ? 25.492 -4.223 -26.545 1.00 84.25 193 LEU A C 1
ATOM 1548 O O . LEU A 1 193 ? 25.404 -5.290 -27.148 1.00 84.25 193 LEU A O 1
ATOM 1552 N N . LEU A 1 194 ? 26.631 -3.531 -26.466 1.00 89.12 194 LEU A N 1
ATOM 1553 C CA . LEU A 1 194 ? 27.871 -3.947 -27.117 1.00 89.12 194 LEU A CA 1
ATOM 1554 C C . LEU A 1 194 ? 28.363 -5.292 -26.564 1.00 89.12 194 LEU A C 1
ATOM 1556 O O . LEU A 1 194 ? 28.717 -6.185 -27.331 1.00 89.12 194 LEU A O 1
ATOM 1560 N N . LEU A 1 195 ? 28.308 -5.471 -25.241 1.00 90.44 195 LEU A N 1
ATOM 1561 C CA . LEU A 1 195 ? 28.629 -6.734 -24.579 1.00 90.44 195 LEU A CA 1
ATOM 1562 C C . LEU A 1 195 ? 27.660 -7.854 -24.992 1.00 90.44 195 LEU A C 1
ATOM 1564 O O . LEU A 1 195 ? 28.085 -8.982 -25.242 1.00 90.44 195 LEU A O 1
ATOM 1568 N N . GLY A 1 196 ? 26.366 -7.550 -25.122 1.00 88.06 196 GLY A N 1
ATOM 1569 C CA . GLY A 1 196 ? 25.372 -8.493 -25.640 1.00 88.06 196 GLY A CA 1
ATOM 1570 C C . GLY A 1 196 ? 25.681 -8.944 -27.072 1.00 88.06 196 GLY A C 1
ATOM 1571 O O . GLY A 1 196 ? 25.636 -10.132 -27.376 1.00 88.06 196 GLY A O 1
ATOM 1572 N N . ILE A 1 197 ? 26.077 -8.015 -27.942 1.00 92.00 197 ILE A N 1
ATOM 1573 C CA . ILE A 1 197 ? 26.464 -8.324 -29.325 1.00 92.00 197 ILE A CA 1
ATOM 1574 C C . ILE A 1 197 ? 27.740 -9.178 -29.364 1.00 92.00 197 ILE A C 1
ATOM 1576 O O . ILE A 1 197 ? 27.776 -10.178 -30.077 1.00 92.00 197 ILE A O 1
ATOM 1580 N N . LEU A 1 198 ? 28.764 -8.828 -28.577 1.00 93.44 198 LEU A N 1
ATOM 1581 C CA . LEU A 1 198 ? 30.030 -9.571 -28.513 1.00 93.44 198 LEU A CA 1
ATOM 1582 C C . LEU A 1 198 ? 29.854 -10.993 -27.967 1.00 93.44 198 LEU A C 1
ATOM 1584 O O . LEU A 1 198 ? 30.495 -11.930 -28.435 1.00 93.44 198 LEU A O 1
ATOM 1588 N N . THR A 1 199 ? 28.977 -11.173 -26.981 1.00 90.75 199 THR A N 1
ATOM 1589 C CA . THR A 1 199 ? 28.696 -12.505 -26.425 1.00 90.75 199 THR A CA 1
ATOM 1590 C C . THR A 1 199 ? 27.927 -13.377 -27.413 1.00 90.75 199 THR A C 1
ATOM 1592 O O . THR A 1 199 ? 28.255 -14.553 -27.567 1.00 90.75 199 THR A O 1
ATOM 1595 N N . LEU A 1 200 ? 26.963 -12.806 -28.141 1.00 91.00 200 LEU A N 1
ATOM 1596 C CA . LEU A 1 200 ? 26.242 -13.509 -29.203 1.00 91.00 200 LEU A CA 1
ATOM 1597 C C . LEU A 1 200 ? 27.152 -13.870 -30.383 1.00 91.00 200 LEU A C 1
ATOM 1599 O O . LEU A 1 200 ? 27.053 -14.985 -30.894 1.00 91.00 200 LEU A O 1
ATOM 1603 N N . SER A 1 201 ? 28.059 -12.978 -30.795 1.00 89.69 201 SER A N 1
ATOM 1604 C CA . SER A 1 201 ? 29.003 -13.271 -31.880 1.00 89.69 201 SER A CA 1
ATOM 1605 C C . SER A 1 201 ? 29.994 -14.367 -31.485 1.00 89.69 201 SER A C 1
ATOM 1607 O O . SER A 1 201 ? 30.191 -15.309 -32.248 1.00 89.69 201 SER A O 1
ATOM 1609 N N . ALA A 1 202 ? 30.552 -14.318 -30.271 1.00 86.50 202 ALA A N 1
ATOM 1610 C CA . ALA A 1 202 ? 31.428 -15.369 -29.758 1.00 86.50 202 ALA A CA 1
ATOM 1611 C C . ALA A 1 202 ? 30.707 -16.726 -29.659 1.00 86.50 202 ALA A C 1
ATOM 1613 O O . ALA A 1 202 ? 31.262 -17.749 -30.059 1.00 86.50 202 ALA A O 1
ATOM 1614 N N . ALA A 1 203 ? 29.458 -16.741 -29.181 1.00 85.00 203 ALA A N 1
ATOM 1615 C CA . ALA A 1 203 ? 28.645 -17.954 -29.111 1.00 85.00 203 ALA A CA 1
ATOM 1616 C C . ALA A 1 203 ? 28.338 -18.531 -30.502 1.00 85.00 203 ALA A C 1
ATOM 1618 O O . ALA A 1 203 ? 28.393 -19.748 -30.683 1.00 85.00 203 ALA A O 1
ATOM 1619 N N . TYR A 1 204 ? 28.061 -17.667 -31.484 1.00 85.06 204 TYR A N 1
ATOM 1620 C CA . TYR A 1 204 ? 27.885 -18.062 -32.878 1.00 85.06 204 TYR A CA 1
ATOM 1621 C C . TYR A 1 204 ? 29.155 -18.719 -33.433 1.00 85.06 204 TYR A C 1
ATOM 1623 O O . TYR A 1 204 ? 29.080 -19.850 -33.907 1.00 85.06 204 TYR A O 1
ATOM 1631 N N . PHE A 1 205 ? 30.322 -18.078 -33.294 1.00 82.44 205 PHE A N 1
ATOM 1632 C CA . PHE A 1 205 ? 31.600 -18.637 -33.756 1.00 82.44 205 PHE A CA 1
ATOM 1633 C C . PHE A 1 205 ? 31.946 -19.960 -33.064 1.00 82.44 205 PHE A C 1
ATOM 1635 O O . PHE A 1 205 ? 32.387 -20.906 -33.716 1.00 82.44 205 PHE A O 1
ATOM 1642 N N . TYR A 1 206 ? 31.708 -20.055 -31.753 1.00 78.81 206 TYR A N 1
ATOM 1643 C CA . TYR A 1 206 ? 31.910 -21.288 -30.997 1.00 78.81 206 TYR A CA 1
ATOM 1644 C C . TYR A 1 206 ? 31.014 -22.420 -31.515 1.00 78.81 206 TYR A C 1
ATOM 1646 O O . TYR A 1 206 ? 31.499 -23.522 -31.771 1.00 78.81 206 TYR A O 1
ATOM 1654 N N . CYS A 1 207 ? 29.721 -22.144 -31.720 1.00 78.12 207 CYS A N 1
ATOM 1655 C CA . CYS A 1 207 ? 28.784 -23.120 -32.272 1.00 78.12 207 CYS A CA 1
ATOM 1656 C C . CYS A 1 207 ? 29.151 -23.507 -33.704 1.00 78.12 207 CYS A C 1
ATOM 1658 O O . CYS A 1 207 ? 29.127 -24.687 -34.022 1.00 78.12 207 CYS A O 1
ATOM 1660 N N . GLU A 1 208 ? 29.518 -22.552 -34.557 1.00 78.25 208 GLU A N 1
ATOM 1661 C CA . GLU A 1 208 ? 29.922 -22.818 -35.937 1.00 78.25 208 GLU A CA 1
ATOM 1662 C C . GLU A 1 208 ? 31.148 -23.740 -35.985 1.00 78.25 208 GLU A C 1
ATOM 1664 O O . GLU A 1 208 ? 31.140 -24.743 -36.701 1.00 78.25 208 GLU A O 1
ATOM 1669 N N . HIS A 1 209 ? 32.176 -23.457 -35.181 1.00 72.00 209 HIS A N 1
ATOM 1670 C CA . HIS A 1 209 ? 33.382 -24.279 -35.122 1.00 72.00 209 HIS A CA 1
ATOM 1671 C C . HIS A 1 209 ? 33.098 -25.678 -34.555 1.00 72.00 209 HIS A C 1
ATOM 1673 O O . HIS A 1 209 ? 33.519 -26.686 -35.130 1.00 72.00 209 HIS A O 1
ATOM 1679 N N . HIS A 1 210 ? 32.330 -25.772 -33.466 1.00 71.69 210 HIS A N 1
ATOM 1680 C CA . HIS A 1 210 ? 31.967 -27.063 -32.881 1.00 71.69 210 HIS A CA 1
ATOM 1681 C C . HIS A 1 210 ? 31.032 -27.884 -33.773 1.00 71.69 210 HIS A C 1
ATOM 1683 O O . HIS A 1 210 ? 31.180 -29.100 -33.842 1.00 71.69 210 HIS A O 1
ATOM 1689 N N . LEU A 1 211 ? 30.105 -27.253 -34.496 1.00 67.62 211 LEU A N 1
ATOM 1690 C CA . LEU A 1 211 ? 29.224 -27.948 -35.431 1.00 67.62 211 LEU A CA 1
ATOM 1691 C C . LEU A 1 211 ? 30.015 -28.463 -36.642 1.00 67.62 211 LEU A C 1
ATOM 1693 O O . LEU A 1 211 ? 29.840 -29.617 -37.025 1.00 67.62 211 LEU A O 1
ATOM 1697 N N . LYS A 1 212 ? 30.929 -27.655 -37.201 1.00 65.06 212 LYS A N 1
ATOM 1698 C CA . LYS A 1 212 ? 31.818 -28.066 -38.306 1.00 65.06 212 LYS A CA 1
ATOM 1699 C C . LYS A 1 212 ? 32.716 -29.237 -37.910 1.00 65.06 212 LYS A C 1
ATOM 1701 O O . LYS A 1 212 ? 32.788 -30.228 -38.633 1.00 65.06 212 LYS A O 1
ATOM 1706 N N . THR A 1 213 ? 33.357 -29.157 -36.744 1.00 63.53 213 THR A N 1
ATOM 1707 C CA . THR A 1 213 ? 34.217 -30.238 -36.231 1.00 63.53 213 THR A CA 1
ATOM 1708 C C . THR A 1 213 ? 33.414 -31.500 -35.904 1.00 63.53 213 THR A C 1
ATOM 1710 O O . THR A 1 213 ? 33.831 -32.598 -36.268 1.00 63.53 213 THR A O 1
ATOM 1713 N N . TRP A 1 214 ? 32.228 -31.365 -35.303 1.00 67.00 214 TRP A N 1
ATOM 1714 C CA . TRP A 1 214 ? 31.345 -32.490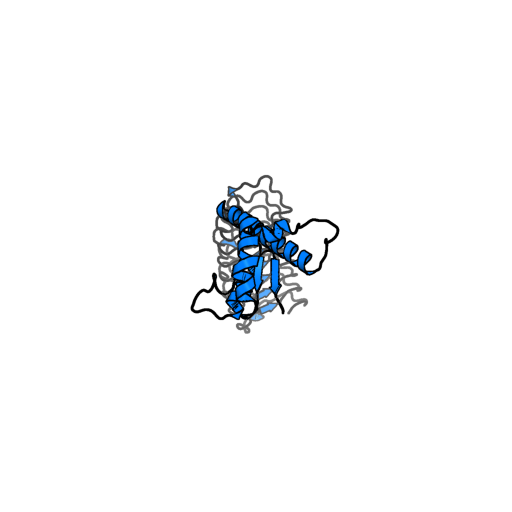 -34.986 1.00 67.00 214 TRP A CA 1
ATOM 1715 C C . TRP A 1 214 ? 30.784 -33.193 -36.232 1.00 67.00 214 TRP A C 1
ATOM 1717 O O . TRP A 1 214 ? 30.762 -34.424 -36.279 1.00 67.00 214 TRP A O 1
ATOM 1727 N N . LEU A 1 215 ? 30.369 -32.439 -37.258 1.00 61.03 215 LEU A N 1
ATOM 1728 C CA . LEU A 1 215 ? 29.895 -32.996 -38.532 1.00 61.03 215 LEU A CA 1
ATOM 1729 C C . LEU A 1 215 ? 31.010 -33.759 -39.256 1.00 61.03 215 LEU A C 1
ATOM 1731 O O . LEU A 1 215 ? 30.781 -34.882 -39.713 1.00 61.03 215 LEU A O 1
ATOM 1735 N N . ASN A 1 216 ? 32.225 -33.199 -39.273 1.00 62.47 216 ASN A N 1
ATOM 1736 C CA . ASN A 1 216 ? 33.400 -33.842 -39.860 1.00 62.47 216 ASN A CA 1
ATOM 1737 C C . ASN A 1 216 ? 33.739 -35.170 -39.155 1.00 62.47 216 ASN A C 1
ATOM 1739 O O . ASN A 1 216 ? 33.928 -36.193 -39.808 1.00 62.47 216 ASN A O 1
ATOM 1743 N N . MET A 1 217 ? 33.714 -35.201 -37.815 1.00 61.09 217 MET A N 1
ATOM 1744 C CA . MET A 1 217 ? 33.978 -36.426 -37.042 1.00 61.09 217 MET A CA 1
ATOM 1745 C C . MET A 1 217 ? 32.946 -37.544 -37.267 1.00 61.09 217 MET A C 1
ATOM 1747 O O . MET A 1 217 ? 33.262 -38.710 -37.045 1.00 61.09 217 MET A O 1
ATOM 1751 N N . ARG A 1 218 ? 31.714 -37.223 -37.685 1.00 62.72 218 ARG A N 1
ATOM 1752 C CA . ARG A 1 218 ? 30.651 -38.218 -37.925 1.00 62.72 218 ARG A CA 1
ATOM 1753 C C . ARG A 1 218 ? 30.486 -38.619 -39.392 1.00 62.72 218 ARG A C 1
ATOM 1755 O O . ARG A 1 218 ? 29.582 -39.398 -39.689 1.00 62.72 218 ARG A O 1
ATOM 1762 N N . GLY A 1 219 ? 31.315 -38.097 -40.302 1.00 57.31 219 GLY A N 1
ATOM 1763 C CA . GLY A 1 219 ? 31.208 -38.367 -41.744 1.00 57.31 219 GLY A CA 1
ATOM 1764 C C . GLY A 1 219 ? 29.886 -37.889 -42.360 1.00 57.31 219 GLY A C 1
ATOM 1765 O O . GLY A 1 219 ? 29.498 -38.310 -43.451 1.00 57.31 219 GLY A O 1
ATOM 1766 N N . VAL A 1 220 ? 29.156 -37.021 -41.657 1.00 56.38 220 VAL A N 1
ATOM 1767 C CA . VAL A 1 220 ? 27.904 -36.450 -42.149 1.00 56.38 220 VAL A CA 1
ATOM 1768 C C . VAL A 1 220 ? 28.299 -35.317 -43.094 1.00 56.38 220 VAL A C 1
ATOM 1770 O O . VAL A 1 220 ? 28.934 -34.364 -42.657 1.00 56.38 220 VAL A O 1
ATOM 1773 N N . CYS A 1 221 ? 27.937 -35.450 -44.377 1.00 51.00 221 CYS A N 1
ATOM 1774 C CA . CYS A 1 221 ? 28.295 -34.579 -45.518 1.00 51.00 221 CYS A CA 1
ATOM 1775 C C . CYS A 1 221 ? 29.541 -34.962 -46.346 1.00 51.00 221 CYS A C 1
ATOM 1777 O O . CYS A 1 221 ? 30.003 -34.137 -47.132 1.00 51.00 221 CYS A O 1
ATOM 1779 N N . SER A 1 222 ? 30.023 -36.212 -46.310 1.00 50.44 222 SER A N 1
ATOM 1780 C CA . SER A 1 222 ? 31.051 -36.680 -47.270 1.00 50.44 222 SER A CA 1
ATOM 1781 C C . SER A 1 222 ? 30.609 -36.605 -48.743 1.00 50.44 222 SER A C 1
ATOM 1783 O O . SER A 1 222 ? 31.444 -36.526 -49.634 1.00 50.44 222 SER A O 1
ATOM 1785 N N . TRP A 1 223 ? 29.299 -36.599 -49.009 1.00 48.75 223 TRP A N 1
ATOM 1786 C CA . TRP A 1 223 ? 28.720 -36.531 -50.358 1.00 48.75 223 TRP A CA 1
ATOM 1787 C C . TRP A 1 223 ? 28.364 -35.107 -50.819 1.00 48.75 223 TRP A C 1
ATOM 1789 O O . TRP A 1 223 ? 28.043 -34.916 -51.988 1.00 48.75 223 TRP A O 1
ATOM 1799 N N . ALA A 1 224 ? 28.402 -34.114 -49.921 1.00 52.09 224 ALA A N 1
ATOM 1800 C CA . ALA A 1 224 ? 27.936 -32.751 -50.199 1.00 52.09 224 ALA A CA 1
ATOM 1801 C C . ALA A 1 224 ? 29.072 -31.732 -50.425 1.00 52.09 224 ALA A C 1
ATOM 1803 O O . ALA A 1 224 ? 28.782 -30.564 -50.653 1.00 52.09 224 ALA A O 1
ATOM 1804 N N . HIS A 1 225 ? 30.349 -32.146 -50.365 1.00 52.12 225 HIS A N 1
ATOM 1805 C CA . HIS A 1 225 ? 31.520 -31.270 -50.569 1.00 52.12 225 HIS A CA 1
ATOM 1806 C C . HIS A 1 225 ? 31.480 -29.944 -49.769 1.00 52.12 225 HIS A C 1
ATOM 1808 O O . HIS A 1 225 ? 32.030 -28.936 -50.194 1.00 52.12 225 HIS A O 1
ATOM 1814 N N . CYS A 1 226 ? 30.854 -29.923 -48.586 1.00 50.69 226 CYS A N 1
ATOM 1815 C CA . CYS A 1 226 ? 30.750 -28.697 -47.780 1.00 50.69 226 CYS A CA 1
ATOM 1816 C C . CYS A 1 226 ? 32.059 -28.309 -47.065 1.00 50.69 226 CYS A C 1
ATOM 1818 O O . CYS A 1 226 ? 32.155 -27.208 -46.533 1.00 50.69 226 CYS A O 1
ATOM 1820 N N . ILE A 1 227 ? 33.034 -29.218 -47.006 1.00 53.94 227 ILE A N 1
ATOM 1821 C CA . ILE A 1 227 ? 34.385 -28.998 -46.482 1.00 53.94 227 ILE A CA 1
ATOM 1822 C C . ILE A 1 227 ? 35.315 -29.725 -47.451 1.00 53.94 227 ILE A C 1
ATOM 1824 O O . ILE A 1 227 ? 35.181 -30.940 -47.630 1.00 53.94 227 ILE A O 1
ATOM 1828 N N . THR A 1 228 ? 36.197 -29.000 -48.133 1.00 57.78 228 THR A N 1
ATOM 1829 C CA . THR A 1 228 ? 37.176 -29.607 -49.045 1.00 57.78 228 THR A CA 1
ATOM 1830 C C . THR A 1 228 ? 38.446 -29.979 -48.278 1.00 57.78 228 THR A C 1
ATOM 1832 O O . THR A 1 228 ? 38.751 -29.363 -47.258 1.00 57.78 228 THR A O 1
ATOM 1835 N N . GLU A 1 229 ? 39.218 -30.975 -48.742 1.00 56.31 229 GLU A N 1
ATOM 1836 C CA . GLU A 1 229 ? 40.538 -31.274 -48.142 1.00 56.31 229 GLU A CA 1
ATOM 1837 C C . GLU A 1 229 ? 41.425 -30.012 -48.086 1.00 56.31 229 GLU A C 1
ATOM 1839 O O . GLU A 1 229 ? 42.163 -29.820 -47.125 1.00 56.31 229 GLU A O 1
ATOM 1844 N N . GLY A 1 230 ? 41.269 -29.098 -49.053 1.00 60.28 230 GLY A N 1
ATOM 1845 C CA . GLY A 1 230 ? 41.966 -27.811 -49.086 1.00 60.28 230 GLY A CA 1
ATOM 1846 C C . GLY A 1 230 ? 41.627 -26.866 -47.928 1.00 60.28 230 GLY A C 1
ATOM 1847 O O . GLY A 1 230 ? 42.513 -26.143 -47.482 1.00 60.28 230 GLY A O 1
ATOM 1848 N N . ASP A 1 231 ? 40.402 -26.901 -47.393 1.00 60.44 231 ASP A N 1
ATOM 1849 C CA . ASP A 1 231 ? 39.996 -26.058 -46.255 1.00 60.44 231 ASP A CA 1
ATOM 1850 C C . ASP A 1 231 ? 40.602 -26.552 -44.929 1.00 60.44 231 ASP A C 1
ATOM 1852 O O . ASP A 1 231 ? 40.852 -25.763 -44.021 1.00 60.44 231 ASP A O 1
ATOM 1856 N N . LEU A 1 232 ? 40.859 -27.861 -44.818 1.00 60.72 232 LEU A N 1
ATOM 1857 C CA . LEU A 1 232 ? 41.490 -28.491 -43.648 1.00 60.72 232 LEU A CA 1
ATOM 1858 C C . LEU A 1 232 ? 43.024 -28.387 -43.678 1.00 60.72 232 LEU A C 1
ATOM 1860 O O . LEU A 1 232 ? 43.674 -28.426 -42.634 1.00 60.72 232 LEU A O 1
ATOM 1864 N N . ASP A 1 233 ? 43.594 -28.254 -44.874 1.00 65.25 233 ASP A N 1
ATOM 1865 C CA . ASP A 1 233 ? 45.035 -28.200 -45.123 1.00 65.25 233 ASP A CA 1
ATOM 1866 C C . ASP A 1 233 ? 45.572 -26.765 -45.319 1.00 65.25 233 ASP A C 1
ATOM 1868 O O . ASP A 1 233 ? 46.779 -26.582 -45.525 1.00 65.25 233 ASP A O 1
ATOM 1872 N N . ALA A 1 234 ? 44.700 -25.748 -45.251 1.00 64.88 234 ALA A N 1
ATOM 1873 C CA . ALA A 1 234 ? 45.034 -24.339 -45.479 1.00 64.88 234 ALA A CA 1
ATOM 1874 C C . ALA A 1 234 ? 46.018 -23.765 -44.442 1.00 64.88 234 ALA A C 1
ATOM 1876 O O . ALA A 1 234 ? 46.849 -22.928 -44.785 1.00 64.88 234 ALA A O 1
ATOM 1877 N N . GLU A 1 235 ? 45.955 -24.235 -43.193 1.00 65.44 235 GLU A N 1
ATOM 1878 C CA . GLU A 1 235 ? 46.823 -23.779 -42.093 1.00 65.44 235 GLU A CA 1
ATOM 1879 C C . GLU A 1 235 ? 48.088 -24.640 -41.915 1.00 65.44 235 GLU A C 1
ATOM 1881 O O . GLU A 1 235 ? 48.925 -24.359 -41.055 1.00 65.44 235 GLU A O 1
ATOM 1886 N N . LYS A 1 236 ? 48.248 -25.701 -42.715 1.00 77.94 236 LYS A N 1
ATOM 1887 C CA . LYS A 1 236 ? 49.369 -26.636 -42.580 1.00 77.94 236 LYS A CA 1
ATOM 1888 C C . LYS A 1 236 ? 50.624 -26.099 -43.260 1.00 77.94 236 LYS A C 1
ATOM 1890 O O . LYS A 1 236 ? 50.587 -25.650 -44.402 1.00 77.94 236 LYS A O 1
ATOM 1895 N N . VAL A 1 237 ? 51.743 -26.175 -42.541 1.00 81.19 237 VAL A N 1
ATOM 1896 C CA . VAL A 1 237 ? 53.031 -25.573 -42.928 1.00 81.19 237 VAL A CA 1
ATOM 1897 C C . VAL A 1 237 ? 53.807 -26.451 -43.910 1.00 81.19 237 VAL A C 1
ATOM 1899 O O . VAL A 1 237 ? 54.589 -25.930 -44.699 1.00 81.19 237 VAL A O 1
ATOM 1902 N N . PHE A 1 238 ? 53.602 -27.770 -43.856 1.00 82.38 238 PHE A N 1
ATOM 1903 C CA . PHE A 1 238 ? 54.317 -28.732 -44.690 1.00 82.38 238 PHE A CA 1
ATOM 1904 C C . PHE A 1 238 ? 53.354 -29.536 -45.563 1.00 82.38 238 PHE A C 1
ATOM 1906 O O . PHE A 1 238 ? 52.295 -29.970 -45.106 1.00 82.38 238 PHE A O 1
ATOM 1913 N N . ASP A 1 239 ? 53.752 -29.831 -46.793 1.00 86.00 239 ASP A N 1
ATOM 1914 C CA . ASP A 1 239 ? 52.993 -30.703 -47.687 1.00 86.00 239 ASP A CA 1
ATOM 1915 C C . ASP A 1 239 ? 53.108 -32.171 -47.258 1.00 86.00 239 ASP A C 1
ATOM 1917 O O . ASP A 1 239 ? 52.127 -32.917 -47.308 1.00 86.00 239 ASP A O 1
ATOM 1921 N N . VAL A 1 240 ? 54.277 -32.589 -46.761 1.00 86.69 240 VAL A N 1
ATOM 1922 C CA . VAL A 1 240 ? 54.49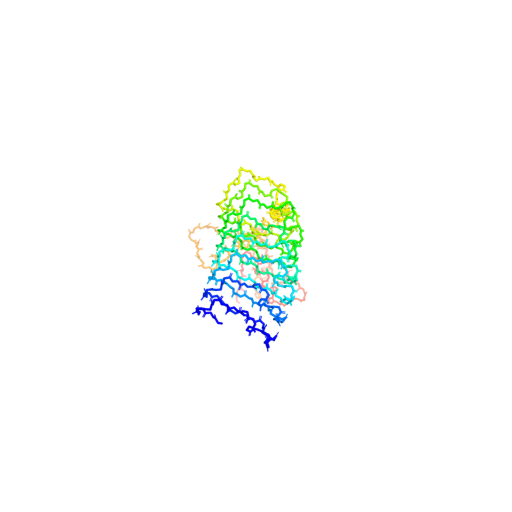8 -33.978 -46.340 1.00 86.69 240 VAL A CA 1
ATOM 1923 C C . VAL A 1 240 ? 55.363 -34.111 -45.086 1.00 86.69 240 VAL A C 1
ATOM 1925 O O . VAL A 1 240 ? 56.403 -33.473 -44.953 1.00 86.69 240 VAL A O 1
ATOM 1928 N N . PHE A 1 241 ? 54.957 -34.988 -44.172 1.00 89.12 241 PHE A N 1
ATOM 1929 C CA . PHE A 1 241 ? 55.810 -35.513 -43.109 1.00 89.12 241 PHE A CA 1
ATOM 1930 C C . PHE A 1 241 ? 56.392 -36.860 -43.546 1.00 89.12 241 PHE A C 1
ATOM 1932 O O . PHE A 1 241 ? 55.642 -37.768 -43.914 1.00 89.12 241 PHE A O 1
ATOM 1939 N N . LEU A 1 242 ? 57.719 -36.994 -43.502 1.00 87.19 242 LEU A N 1
ATOM 1940 C CA . LEU A 1 242 ? 58.423 -38.232 -43.836 1.00 87.19 242 LEU A CA 1
ATOM 1941 C C . LEU A 1 242 ? 58.870 -38.948 -42.561 1.00 87.19 242 LEU A C 1
ATOM 1943 O O . LEU A 1 242 ? 59.622 -38.400 -41.751 1.00 87.19 242 LEU A O 1
ATOM 1947 N N . SER A 1 243 ? 58.455 -40.204 -42.426 1.00 87.12 243 SER A N 1
ATOM 1948 C CA . SER A 1 243 ? 58.916 -41.112 -41.381 1.00 87.12 243 SER A CA 1
ATOM 1949 C C . SER A 1 243 ? 59.510 -42.361 -42.028 1.00 87.12 243 SER A C 1
ATOM 1951 O O . SER A 1 243 ? 58.853 -43.044 -42.811 1.00 87.12 243 SER A O 1
ATOM 1953 N N . PHE A 1 244 ? 60.783 -42.620 -41.744 1.00 85.75 244 PHE A N 1
ATOM 1954 C CA . PHE A 1 244 ? 61.580 -43.668 -42.378 1.00 85.75 244 PHE A CA 1
ATOM 1955 C C . PHE A 1 244 ? 62.560 -44.280 -41.378 1.00 85.75 244 PHE A C 1
ATOM 1957 O O . PHE A 1 244 ? 62.871 -43.673 -40.350 1.00 85.75 244 PHE A O 1
ATOM 1964 N N . SER A 1 245 ? 63.027 -45.495 -41.667 1.00 84.31 245 SER A N 1
ATOM 1965 C CA . SER A 1 245 ? 64.016 -46.180 -40.836 1.00 84.31 245 SER A CA 1
ATOM 1966 C C . SER A 1 245 ? 65.434 -45.665 -41.112 1.00 84.31 245 SER A C 1
ATOM 1968 O O . SER A 1 245 ? 65.726 -45.134 -42.183 1.00 84.31 245 SER A O 1
ATOM 1970 N N . SER A 1 246 ? 66.363 -45.884 -40.179 1.00 80.62 246 SER A N 1
ATOM 1971 C CA . SER A 1 246 ? 67.772 -45.512 -40.374 1.00 80.62 246 SER A CA 1
ATOM 1972 C C . SER A 1 246 ? 68.447 -46.240 -41.543 1.00 80.62 246 SER A C 1
ATOM 1974 O O . SER A 1 246 ? 69.440 -45.745 -42.068 1.00 80.62 246 SER A O 1
ATOM 1976 N N . LYS A 1 247 ? 67.917 -47.392 -41.978 1.00 84.56 247 LYS A N 1
ATOM 1977 C CA . LYS A 1 247 ? 68.439 -48.135 -43.136 1.00 84.56 247 LYS A CA 1
ATOM 1978 C C . LYS A 1 247 ? 68.126 -47.437 -44.456 1.00 84.56 247 LYS A C 1
ATOM 1980 O O . LYS A 1 247 ? 68.904 -47.545 -45.398 1.00 84.56 247 LYS A O 1
ATOM 1985 N N . ASP A 1 248 ? 67.023 -46.699 -44.495 1.00 85.12 248 ASP A N 1
ATOM 1986 C CA . ASP A 1 248 ? 66.525 -46.033 -45.700 1.00 85.12 248 ASP A CA 1
ATOM 1987 C C . ASP A 1 248 ? 66.992 -44.581 -45.790 1.00 85.12 248 ASP A C 1
ATOM 1989 O O . ASP A 1 248 ? 66.808 -43.938 -46.821 1.00 85.12 248 ASP A O 1
ATOM 1993 N N . ALA A 1 249 ? 67.628 -44.067 -44.732 1.00 83.38 249 ALA A N 1
ATOM 1994 C CA . ALA A 1 249 ? 68.077 -42.683 -44.642 1.00 83.38 249 ALA A CA 1
ATOM 1995 C C . ALA A 1 249 ? 68.952 -42.270 -45.837 1.00 83.38 249 ALA A C 1
ATOM 1997 O O . ALA A 1 249 ? 68.749 -41.192 -46.387 1.00 83.38 249 ALA A O 1
ATOM 1998 N N . GLY A 1 250 ? 69.871 -43.137 -46.284 1.00 86.00 250 GLY A N 1
ATOM 1999 C CA . GLY A 1 250 ? 70.720 -42.860 -47.449 1.00 86.00 250 GLY A CA 1
ATOM 2000 C C . GLY A 1 250 ? 69.899 -42.603 -48.715 1.00 86.00 250 GLY A C 1
ATOM 2001 O O . GLY A 1 250 ? 70.037 -41.561 -49.345 1.00 86.00 250 GLY A O 1
ATOM 2002 N N . TRP A 1 251 ? 68.960 -43.496 -49.033 1.00 89.69 251 TRP A N 1
ATOM 2003 C CA . TRP A 1 251 ? 68.085 -43.327 -50.195 1.00 89.69 251 TRP A CA 1
ATOM 2004 C C . TRP A 1 251 ? 67.137 -42.129 -50.045 1.00 89.69 251 TRP A C 1
ATOM 2006 O O . TRP A 1 251 ? 66.919 -41.388 -51.004 1.00 89.69 251 TRP A O 1
ATOM 2016 N N . VAL A 1 252 ? 66.598 -41.892 -48.845 1.00 87.88 252 VAL A N 1
ATOM 2017 C CA . VAL A 1 252 ? 65.708 -40.751 -48.596 1.00 87.88 252 VAL A CA 1
ATOM 2018 C C . VAL A 1 252 ? 66.427 -39.424 -48.832 1.00 87.88 252 VAL A C 1
ATOM 2020 O O . VAL A 1 252 ? 65.880 -38.555 -49.509 1.00 87.88 252 VAL A O 1
ATOM 2023 N N . HIS A 1 253 ? 67.647 -39.270 -48.319 1.00 87.50 253 HIS A N 1
ATOM 2024 C CA . HIS A 1 253 ? 68.422 -38.035 -48.458 1.00 87.50 253 HIS A CA 1
ATOM 2025 C C . HIS A 1 253 ? 69.011 -37.853 -49.862 1.00 87.50 253 HIS A C 1
ATOM 2027 O O . HIS A 1 253 ? 69.104 -36.723 -50.332 1.00 87.50 253 HIS A O 1
ATOM 2033 N N . GLU A 1 254 ? 69.369 -38.936 -50.554 1.00 88.25 254 GLU A N 1
ATOM 2034 C CA . GLU A 1 254 ? 70.003 -38.858 -51.878 1.00 88.25 254 GLU A CA 1
ATOM 2035 C C . GLU A 1 254 ? 69.010 -38.837 -53.047 1.00 88.25 254 GLU A C 1
ATOM 2037 O O . GLU A 1 254 ? 69.344 -38.328 -54.115 1.00 88.25 254 GLU A O 1
ATOM 2042 N N . GLN A 1 255 ? 67.807 -39.394 -52.877 1.00 87.62 255 GLN A N 1
ATOM 2043 C CA . GLN A 1 255 ? 66.843 -39.574 -53.971 1.00 87.62 255 GLN A CA 1
ATOM 2044 C C . GLN A 1 255 ? 65.495 -38.914 -53.675 1.00 87.62 255 GLN A C 1
ATOM 2046 O O . GLN A 1 255 ? 65.010 -38.113 -54.475 1.00 87.62 255 GLN A O 1
ATOM 2051 N N . LEU A 1 256 ? 64.880 -39.221 -52.527 1.00 85.50 256 LEU A N 1
ATOM 2052 C CA . LEU A 1 256 ? 63.510 -38.779 -52.248 1.00 85.50 256 LEU A CA 1
ATOM 2053 C C . LEU A 1 256 ? 63.424 -37.280 -51.945 1.00 85.50 256 LEU A C 1
ATOM 2055 O O . LEU A 1 256 ? 62.603 -36.588 -52.540 1.00 85.50 256 LEU A O 1
ATOM 2059 N N . ILE A 1 257 ? 64.258 -36.774 -51.035 1.00 88.06 257 ILE A N 1
ATOM 2060 C CA . ILE A 1 257 ? 64.265 -35.360 -50.639 1.00 88.06 257 ILE A CA 1
ATOM 2061 C C . ILE A 1 257 ? 64.601 -34.447 -51.828 1.00 88.06 257 ILE A C 1
ATOM 2063 O O . ILE A 1 257 ? 63.806 -33.544 -52.092 1.00 88.06 257 ILE A O 1
ATOM 2067 N N . PRO A 1 258 ? 65.675 -34.696 -52.607 1.00 88.94 258 PRO A N 1
ATOM 2068 C CA . PRO A 1 258 ? 65.954 -33.903 -53.802 1.00 88.94 258 PRO A CA 1
ATOM 2069 C C . PRO A 1 258 ? 64.805 -33.943 -54.816 1.00 88.94 258 PRO A C 1
ATOM 2071 O O . PRO A 1 258 ? 64.498 -32.934 -55.447 1.00 88.94 258 PRO A O 1
ATOM 2074 N N . GLY A 1 259 ? 64.128 -35.092 -54.940 1.00 88.81 259 GLY A N 1
ATOM 2075 C CA . GLY A 1 259 ? 62.930 -35.235 -55.763 1.00 88.81 259 GLY A CA 1
ATOM 2076 C C . GLY A 1 259 ? 61.777 -34.347 -55.292 1.00 88.81 259 GLY A C 1
ATOM 2077 O O . GLY A 1 259 ? 61.178 -33.660 -56.111 1.00 88.81 259 GLY A O 1
ATOM 2078 N N . LEU A 1 260 ? 61.490 -34.313 -53.987 1.00 85.88 260 LEU A N 1
ATOM 2079 C CA . LEU A 1 260 ? 60.442 -33.463 -53.404 1.00 85.88 260 LEU A CA 1
ATOM 2080 C C . LEU A 1 260 ? 60.753 -31.968 -53.562 1.00 85.88 260 LEU A C 1
ATOM 2082 O O . LEU A 1 260 ? 59.869 -31.195 -53.936 1.00 85.88 260 LEU A O 1
ATOM 2086 N N . GLU A 1 261 ? 62.006 -31.572 -53.333 1.00 86.25 261 GLU A N 1
ATOM 2087 C CA . GLU A 1 261 ? 62.464 -30.191 -53.511 1.00 86.25 261 GLU A CA 1
ATOM 2088 C C . GLU A 1 261 ? 62.394 -29.755 -54.983 1.00 86.25 261 GLU A C 1
ATOM 2090 O O . GLU A 1 261 ? 62.008 -28.620 -55.266 1.00 86.25 261 GLU A O 1
ATOM 2095 N N . ALA A 1 262 ? 62.671 -30.658 -55.932 1.00 88.31 262 ALA A N 1
ATOM 2096 C CA . ALA A 1 262 ? 62.551 -30.382 -57.365 1.00 88.31 262 ALA A CA 1
ATOM 2097 C C . ALA A 1 262 ? 61.107 -30.077 -57.806 1.00 88.31 262 ALA A C 1
ATOM 2099 O O . ALA A 1 262 ? 60.909 -29.323 -58.759 1.00 88.31 262 ALA A O 1
ATOM 2100 N N . VAL A 1 263 ? 60.100 -30.616 -57.104 1.00 88.50 263 VAL A N 1
ATOM 2101 C CA . VAL A 1 263 ? 58.676 -30.282 -57.320 1.00 88.50 263 VAL A CA 1
ATOM 2102 C C . VAL A 1 263 ? 58.176 -29.180 -56.373 1.00 88.50 263 VAL A C 1
ATOM 2104 O O . VAL A 1 263 ? 56.975 -28.926 -56.310 1.00 88.50 263 VAL A O 1
ATOM 2107 N N . ALA A 1 264 ? 59.087 -28.515 -55.653 1.00 86.81 264 ALA A N 1
ATOM 2108 C CA . ALA A 1 264 ? 58.815 -27.449 -54.688 1.00 86.81 264 ALA A CA 1
ATOM 2109 C C . ALA A 1 264 ? 57.855 -27.838 -53.543 1.00 86.81 264 ALA A C 1
ATOM 2111 O O . ALA A 1 264 ? 57.162 -26.977 -53.000 1.00 86.81 264 ALA A O 1
ATOM 2112 N N . LEU A 1 265 ? 57.820 -29.118 -53.154 1.00 85.44 265 LEU A N 1
ATOM 2113 C CA . LEU A 1 265 ? 57.027 -29.570 -52.010 1.00 85.44 265 LEU A CA 1
ATOM 2114 C C . LEU A 1 265 ? 57.768 -29.310 -50.699 1.00 85.44 265 LEU A C 1
ATOM 2116 O O . LEU A 1 265 ? 58.925 -29.693 -50.518 1.00 85.44 265 LEU A O 1
ATOM 2120 N N . SER A 1 266 ? 57.067 -28.694 -49.752 1.00 86.19 266 SER A N 1
ATOM 2121 C CA . SER A 1 266 ? 57.569 -28.488 -48.398 1.00 86.19 266 SER A CA 1
ATOM 2122 C C . SER A 1 266 ? 57.465 -29.785 -47.593 1.00 86.19 266 SER A C 1
ATOM 2124 O O . SER A 1 266 ? 56.433 -30.460 -47.585 1.00 86.19 266 SER A O 1
ATOM 2126 N N . TYR A 1 267 ? 58.537 -30.159 -46.898 1.00 86.19 267 TYR A N 1
ATOM 2127 C CA . TYR A 1 267 ? 58.595 -31.427 -46.175 1.00 86.19 267 TYR A CA 1
ATOM 2128 C C . TYR A 1 267 ? 59.117 -31.258 -44.746 1.00 86.19 267 TYR A C 1
ATOM 2130 O O . TYR A 1 267 ? 59.902 -30.356 -44.449 1.00 86.19 267 TYR A O 1
ATOM 2138 N N . CYS A 1 268 ? 58.672 -32.144 -43.858 1.00 85.06 268 CYS A N 1
ATOM 2139 C CA . CYS A 1 268 ? 59.093 -32.223 -42.464 1.00 85.06 268 CYS A CA 1
ATOM 2140 C C . CYS A 1 268 ? 59.726 -33.595 -42.201 1.00 85.06 268 CYS A C 1
ATOM 2142 O O . CYS A 1 268 ? 59.131 -34.625 -42.528 1.00 85.06 268 CYS A O 1
ATOM 2144 N N . THR A 1 269 ? 60.920 -33.623 -41.603 1.00 81.94 269 THR A N 1
ATOM 2145 C CA . THR A 1 269 ? 61.557 -34.861 -41.116 1.00 81.94 269 THR A CA 1
ATOM 2146 C C . THR A 1 269 ? 61.861 -34.742 -39.631 1.00 81.94 269 THR A C 1
ATOM 2148 O O . THR A 1 269 ? 62.120 -33.649 -39.120 1.00 81.94 269 THR A O 1
ATOM 2151 N N . TYR A 1 270 ? 61.872 -35.875 -38.924 1.00 73.50 270 TYR A N 1
ATOM 2152 C CA . TYR A 1 270 ? 62.190 -35.882 -37.494 1.00 73.50 270 TYR A CA 1
ATOM 2153 C C . TYR A 1 270 ? 63.620 -35.388 -37.202 1.00 73.50 270 TYR A C 1
ATOM 2155 O O . TYR A 1 270 ? 63.862 -34.873 -36.117 1.00 73.50 270 TYR A O 1
ATOM 2163 N N . GLU A 1 271 ? 64.549 -35.510 -38.158 1.00 70.19 271 GLU A N 1
ATOM 2164 C CA . GLU A 1 271 ? 65.955 -35.100 -38.020 1.00 70.19 271 GLU A CA 1
ATOM 2165 C C . GLU A 1 271 ? 66.143 -33.590 -38.206 1.00 70.19 271 GLU A C 1
ATOM 2167 O O . GLU A 1 271 ? 66.845 -32.949 -37.426 1.00 70.19 271 GLU A O 1
ATOM 2172 N N . ARG A 1 272 ? 65.498 -33.002 -39.224 1.00 69.50 272 ARG A N 1
ATOM 2173 C CA . ARG A 1 272 ? 65.666 -31.583 -39.582 1.00 69.50 272 ARG A CA 1
ATOM 2174 C C . ARG A 1 272 ? 64.850 -30.656 -38.681 1.00 69.50 272 ARG A C 1
ATOM 2176 O O . ARG A 1 272 ? 65.263 -29.527 -38.426 1.00 69.50 272 ARG A O 1
ATOM 2183 N N . ASN A 1 273 ? 63.707 -31.128 -38.186 1.00 64.38 273 ASN A N 1
ATOM 2184 C CA . ASN A 1 273 ? 62.759 -30.332 -37.405 1.00 64.38 273 ASN A CA 1
ATOM 2185 C C . ASN A 1 273 ? 62.822 -30.636 -35.895 1.00 64.38 273 ASN A C 1
ATOM 2187 O O . ASN A 1 273 ? 61.941 -30.213 -35.141 1.00 64.38 273 ASN A O 1
ATOM 2191 N N . PHE A 1 274 ? 63.861 -31.347 -35.440 1.00 64.88 274 PHE A N 1
ATOM 2192 C CA . PHE A 1 274 ? 64.057 -31.692 -34.034 1.00 64.88 274 PHE A CA 1
ATOM 2193 C C . PHE A 1 274 ? 64.269 -30.444 -33.164 1.00 64.88 274 PHE A C 1
ATOM 2195 O O . PHE A 1 274 ? 65.231 -29.695 -33.339 1.00 64.88 274 PHE A O 1
ATOM 2202 N N . LYS A 1 275 ? 63.394 -30.242 -32.172 1.00 62.19 275 LYS A N 1
ATOM 2203 C CA . LYS A 1 275 ? 63.559 -29.230 -31.119 1.00 62.19 275 LYS A CA 1
ATOM 2204 C C . LYS A 1 275 ? 63.994 -29.939 -29.836 1.00 62.19 275 LYS A C 1
ATOM 2206 O O . LYS A 1 275 ? 63.222 -30.705 -29.264 1.00 62.19 275 LYS A O 1
ATOM 2211 N N . GLY A 1 276 ? 65.230 -29.710 -29.391 1.00 63.44 276 GLY A N 1
ATOM 2212 C CA . GLY A 1 276 ? 65.743 -30.307 -28.153 1.00 63.44 276 GLY A CA 1
ATOM 2213 C C . GLY A 1 276 ? 64.888 -29.931 -26.935 1.00 63.44 276 GLY A C 1
ATOM 2214 O O . GLY A 1 276 ? 64.476 -28.781 -26.806 1.00 63.44 276 GLY A O 1
ATOM 2215 N N . GLY A 1 277 ? 64.624 -30.900 -26.050 1.00 67.94 277 GLY A N 1
ATOM 2216 C CA . GLY A 1 277 ? 63.866 -30.697 -24.803 1.00 67.94 277 GLY A CA 1
ATOM 2217 C C . GLY A 1 277 ? 62.415 -31.200 -24.799 1.00 67.94 277 GLY A C 1
ATOM 2218 O O . GLY A 1 277 ? 61.765 -31.109 -23.762 1.00 67.94 277 GLY A O 1
ATOM 2219 N N . PHE A 1 278 ? 61.917 -31.765 -25.903 1.00 74.56 278 PHE A N 1
ATOM 2220 C CA . PHE A 1 278 ? 60.566 -32.339 -26.006 1.00 74.56 278 PHE A CA 1
ATOM 2221 C C . PHE A 1 278 ? 60.600 -33.865 -26.185 1.00 74.56 278 PHE A C 1
ATOM 2223 O O . PHE A 1 278 ? 61.583 -34.421 -26.678 1.00 74.56 278 PHE A O 1
ATOM 2230 N N . LEU A 1 279 ? 59.524 -34.556 -25.787 1.00 76.50 279 LEU A N 1
ATOM 2231 C CA . LEU A 1 279 ? 59.376 -35.995 -26.017 1.00 76.50 279 LEU A CA 1
ATOM 2232 C C . LEU A 1 279 ? 59.227 -36.272 -27.516 1.00 76.50 279 LEU A C 1
ATOM 2234 O O . LEU A 1 279 ? 58.480 -35.590 -28.215 1.00 76.50 279 LEU A O 1
ATOM 2238 N N . LEU A 1 280 ? 59.875 -37.334 -28.001 1.00 74.38 280 LEU A N 1
ATOM 2239 C CA . LEU A 1 280 ? 59.823 -37.724 -29.415 1.00 74.38 280 LEU A CA 1
ATOM 2240 C C . LEU A 1 280 ? 58.382 -37.925 -29.920 1.00 74.38 280 LEU A C 1
ATOM 2242 O O . LEU A 1 280 ? 58.072 -37.593 -31.059 1.00 74.38 280 LEU A O 1
ATOM 2246 N N . GLN A 1 281 ? 57.490 -38.420 -29.059 1.00 77.25 281 GLN A N 1
ATOM 2247 C CA . GLN A 1 281 ? 56.076 -38.623 -29.386 1.00 77.25 281 GLN A CA 1
ATOM 2248 C C . GLN A 1 281 ? 55.345 -37.305 -29.677 1.00 77.25 281 GLN A C 1
ATOM 2250 O O . GLN A 1 281 ? 54.553 -37.249 -30.614 1.00 77.25 281 GLN A O 1
ATOM 2255 N N . ASP A 1 282 ? 55.632 -36.244 -28.917 1.00 77.94 282 ASP A N 1
ATOM 2256 C CA . ASP A 1 282 ? 55.031 -34.924 -29.127 1.00 77.94 282 ASP A CA 1
ATOM 2257 C C . ASP A 1 282 ? 55.569 -34.277 -30.405 1.00 77.94 282 ASP A C 1
ATOM 2259 O O . ASP A 1 282 ? 54.798 -33.725 -31.181 1.00 77.94 282 ASP A O 1
ATOM 2263 N N . ILE A 1 283 ? 56.869 -34.433 -30.682 1.00 74.75 283 ILE A N 1
ATOM 2264 C CA . ILE A 1 283 ? 57.493 -33.936 -31.918 1.00 74.75 283 ILE A CA 1
ATOM 2265 C C . ILE A 1 283 ? 56.862 -34.602 -33.145 1.00 74.75 283 ILE A C 1
ATOM 2267 O O . ILE A 1 283 ? 56.530 -33.922 -34.113 1.00 74.75 283 ILE A O 1
ATOM 2271 N N . ILE A 1 284 ? 56.664 -35.923 -33.105 1.00 79.31 284 ILE A N 1
ATOM 2272 C CA . ILE A 1 284 ? 56.010 -36.655 -34.197 1.00 79.31 284 ILE A CA 1
ATOM 2273 C C . ILE A 1 284 ? 54.546 -36.225 -34.325 1.00 79.31 284 ILE A C 1
ATOM 2275 O O . ILE A 1 284 ? 54.082 -35.991 -35.439 1.00 79.31 284 ILE A O 1
ATOM 2279 N N . ARG A 1 285 ? 53.817 -36.080 -33.210 1.00 81.00 285 ARG A N 1
ATOM 2280 C CA . ARG A 1 285 ? 52.418 -35.627 -33.227 1.00 81.00 285 ARG A CA 1
ATOM 2281 C C . ARG A 1 285 ? 52.286 -34.244 -33.863 1.00 81.00 285 ARG A C 1
ATOM 2283 O O . ARG A 1 285 ? 51.431 -34.060 -34.724 1.00 81.00 285 ARG A O 1
ATOM 2290 N N . ASP A 1 286 ? 53.137 -33.304 -33.471 1.00 80.12 286 ASP A N 1
ATOM 2291 C CA . ASP A 1 286 ? 53.110 -31.934 -33.979 1.00 80.12 286 ASP A CA 1
ATOM 2292 C C . ASP A 1 286 ? 53.543 -31.881 -35.450 1.00 80.12 286 ASP A C 1
ATOM 2294 O O . ASP A 1 286 ? 52.947 -31.151 -36.241 1.00 80.12 286 ASP A O 1
ATOM 2298 N N . ALA A 1 287 ? 54.521 -32.698 -35.853 1.00 80.88 287 ALA A N 1
ATOM 2299 C CA . ALA A 1 287 ? 54.940 -32.816 -37.247 1.00 80.88 287 ALA A CA 1
ATOM 2300 C C . ALA A 1 287 ? 53.815 -33.367 -38.136 1.00 80.88 287 ALA A C 1
ATOM 2302 O O . ALA A 1 287 ? 53.542 -32.799 -39.188 1.00 80.88 287 ALA A O 1
ATOM 2303 N N . VAL A 1 288 ? 53.111 -34.411 -37.687 1.00 81.69 288 VAL A N 1
ATOM 2304 C CA . VAL A 1 288 ? 51.945 -34.961 -38.395 1.00 81.69 288 VAL A CA 1
ATOM 2305 C C . VAL A 1 288 ? 50.807 -33.941 -38.455 1.00 81.69 288 VAL A C 1
ATOM 2307 O O 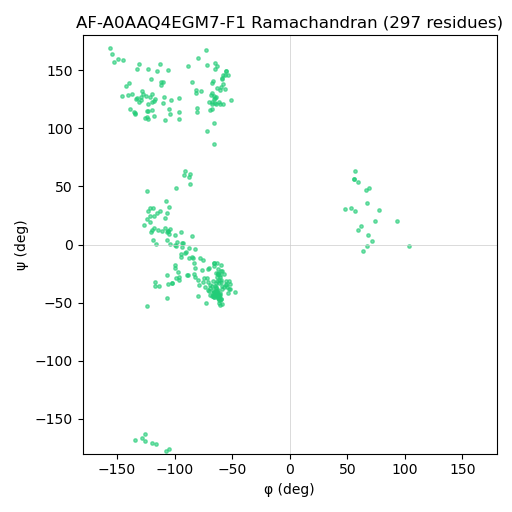. VAL A 1 288 ? 50.193 -33.777 -39.506 1.00 81.69 288 VAL A O 1
ATOM 2310 N N . ALA A 1 289 ? 50.535 -33.223 -37.361 1.00 79.25 289 ALA A N 1
ATOM 2311 C CA . ALA A 1 289 ? 49.486 -32.204 -37.322 1.00 79.25 289 ALA A CA 1
ATOM 2312 C C . ALA A 1 289 ? 49.770 -31.028 -38.275 1.00 79.25 289 ALA A C 1
ATOM 2314 O O . ALA A 1 289 ? 48.851 -30.508 -38.906 1.00 79.25 289 ALA A O 1
ATOM 2315 N N . CYS A 1 290 ? 51.041 -30.641 -38.417 1.00 81.81 290 CYS A N 1
ATOM 2316 C CA . CYS A 1 290 ? 51.477 -29.562 -39.305 1.00 81.81 290 CYS A CA 1
ATOM 2317 C C . CYS A 1 290 ? 51.643 -29.986 -40.776 1.00 81.81 290 CYS A C 1
ATOM 2319 O O . CYS A 1 290 ? 51.964 -29.127 -41.603 1.00 81.81 290 CYS A O 1
ATOM 2321 N N . SER A 1 291 ? 51.463 -31.270 -41.108 1.00 83.81 291 SER A N 1
ATOM 2322 C CA . SER A 1 291 ? 51.677 -31.809 -42.453 1.00 83.81 291 SER A CA 1
ATOM 2323 C C . SER A 1 291 ? 50.384 -32.252 -43.130 1.00 83.81 291 SER A C 1
ATOM 2325 O O . SER A 1 291 ? 49.508 -32.874 -42.522 1.00 83.81 291 SER A O 1
ATOM 2327 N N . ARG A 1 292 ? 50.237 -31.926 -44.419 1.00 82.62 292 ARG A N 1
ATOM 2328 C CA . ARG A 1 292 ? 49.048 -32.315 -45.198 1.00 82.62 292 ARG A CA 1
ATOM 2329 C C . ARG A 1 292 ? 48.942 -33.829 -45.318 1.00 82.62 292 ARG A C 1
ATOM 2331 O O . ARG A 1 292 ? 47.870 -34.391 -45.105 1.00 82.62 292 ARG A O 1
ATOM 2338 N N . ARG A 1 293 ? 50.068 -34.498 -45.579 1.00 84.12 293 ARG A N 1
ATOM 2339 C CA . ARG A 1 293 ? 50.161 -35.960 -45.691 1.00 84.12 293 ARG A CA 1
ATOM 2340 C C . ARG A 1 293 ? 51.313 -36.518 -44.856 1.00 84.12 293 ARG A C 1
ATOM 2342 O O . ARG A 1 293 ? 52.304 -35.835 -44.621 1.00 84.12 293 ARG A O 1
ATOM 2349 N N . THR A 1 294 ? 51.204 -37.787 -44.475 1.00 85.56 294 THR A N 1
ATOM 2350 C CA . THR A 1 294 ? 52.279 -38.547 -43.822 1.00 85.56 294 THR A CA 1
ATOM 2351 C C . THR A 1 294 ? 52.679 -39.709 -44.716 1.00 85.56 294 THR A C 1
ATOM 2353 O O . THR A 1 294 ? 51.827 -40.514 -45.089 1.00 85.56 294 THR A O 1
ATOM 2356 N N . VAL A 1 295 ? 53.967 -39.811 -45.040 1.00 85.19 295 VAL A N 1
ATOM 2357 C CA . VAL A 1 295 ? 54.535 -40.928 -45.800 1.00 85.19 295 VAL A CA 1
A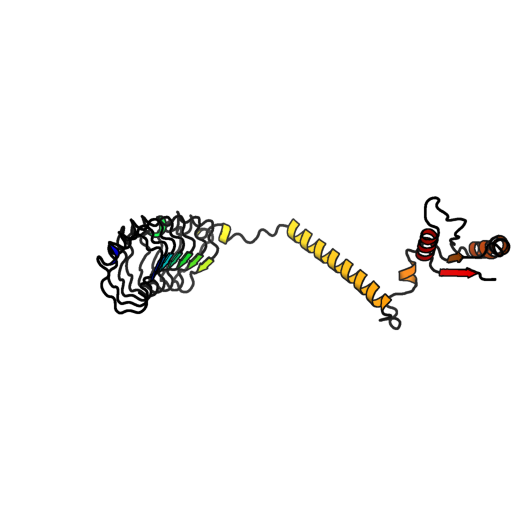TOM 2358 C C . VAL A 1 295 ? 55.417 -41.749 -44.868 1.00 85.19 295 VAL A C 1
ATOM 2360 O O . VAL A 1 295 ? 56.369 -41.238 -44.276 1.00 85.19 295 VAL A O 1
ATOM 2363 N N . LEU A 1 296 ? 55.069 -43.027 -44.742 1.00 83.50 296 LEU A N 1
ATOM 2364 C CA . LEU A 1 296 ? 55.801 -44.020 -43.966 1.00 83.50 296 LEU A CA 1
ATOM 2365 C C . LEU A 1 296 ? 56.560 -44.927 -44.929 1.00 83.50 296 LEU A C 1
ATOM 2367 O O . LEU A 1 296 ? 55.947 -45.634 -45.728 1.00 83.50 296 LEU A O 1
ATOM 2371 N N . LEU A 1 297 ? 57.885 -44.900 -44.847 1.00 80.69 297 LEU A N 1
ATOM 2372 C CA . LEU A 1 297 ? 58.758 -45.792 -45.601 1.00 80.69 297 LEU A CA 1
ATOM 2373 C C . LEU A 1 297 ? 59.125 -46.968 -44.698 1.00 80.69 297 LEU A C 1
ATOM 2375 O O . LEU A 1 297 ? 59.764 -46.788 -43.660 1.00 80.69 297 LEU A O 1
ATOM 2379 N N . LEU A 1 298 ? 58.648 -48.151 -45.078 1.00 75.00 298 LEU A N 1
ATOM 2380 C CA . LEU A 1 298 ? 58.869 -49.405 -44.370 1.00 75.00 298 LEU A CA 1
ATOM 2381 C C . LEU A 1 298 ? 59.497 -50.394 -45.351 1.00 75.00 298 LEU A C 1
ATOM 2383 O O . LEU A 1 298 ? 58.854 -50.784 -46.328 1.00 75.00 298 LEU A O 1
ATOM 2387 N N . THR A 1 299 ? 60.732 -50.787 -45.074 1.00 65.75 299 THR A N 1
ATOM 2388 C CA . THR A 1 299 ? 61.535 -51.715 -45.879 1.00 65.75 299 THR A CA 1
ATOM 2389 C C . THR A 1 299 ? 62.234 -52.726 -44.985 1.00 65.75 299 THR A C 1
ATOM 2391 O O . THR A 1 299 ? 62.632 -52.380 -43.845 1.00 65.75 299 THR A O 1
#

Foldseek 3Di:
DEQEADADQPPVCQPPQQDQEDAHANYAHADQALNCQSNQNHAYYAHANYAHAEQEACSCQNNQNHAYYYHAQYAHAYYYLRSCQNPLNYAEYAQDNYAHQEPNLNQQNNLNYAYEAHDQYAHAEYDQCSVQRNCNHAEYAHAQYAYQDQANPCANPQNHAYYHHHNYNHPDDDPNSHHVVNVDDPPCDPVVVVVVVVVVVVVVVVCVVCVVVVCVVVVNCPPPPPDPLCNLLVQAPFAEEEDEDPVCVVVCVPPVVVVCVVVPGGYDYCVVQPDPPDDSVVSVVVRCSNYSYYDYDDD

Sequence (299 aa):
MKGNQMTSLTEMFRNIAQIKELKLSSNRVTDNTGVFEYLKALRKLTLSDNLVSYVPDDNFNENTELLELYFIGNNIQWVGRNAFRGVVTLRDLRLRKNHLLSLNGSMRHLVNMKYFDAAFNEIQYLEKGEFERNAFLAYISLMGNNLSSVDGAFTGTVHLRGLGLAGNRIDLLRRKDFPQRMIAAPNVTLDSLLLGILTLSAAYFYCEHHLKTWLNMRGVCSWAHCITEGDLDAEKVFDVFLSFSSKDAGWVHEQLIPGLEAVALSYCTYERNFKGGFLLQDIIRDAVACSRRTVLLLT

Mean predicted aligned error: 15.4 Å

Radius of gyration: 40.86 Å; Cα contacts (8 Å, |Δi|>4): 636; chains: 1; bounding box: 91×68×88 Å

pLDDT: mean 86.93, std 12.27, range [48.75, 98.88]

Nearest PDB structures (foldseek):
  5ufd-assembly2_B  TM=9.236E-01  e=4.423E-06  Petromyzon marinus
  8wvw-assembly1_A  TM=8.386E-01  e=1.058E-06  Homo sapiens
  4bss-assembly1_A  TM=7.011E-01  e=6.062E-08  Homo sapiens
  4qxf-assembly1_A  TM=8.005E-01  e=1.354E-06  Homo sapiens
  8wvv-assembly1_A  TM=7.663E-01  e=5.857E-07  Homo sapiens

Organism: Amblyomma americanum (NCBI:txid6943)